Protein AF-0000000085050018 (afdb_homodimer)

pLDDT: mean 90.75, std 18.55, range [21.17, 98.81]

Sequence (286 aa):
MRDIIQKEWGWLGFEVDQVMAVNAFGNVLFRSLDGQYRRICPEDLLCEPIARDDANYRLVLQDADFQVDWKMERLVEMARDTIGDLHEGYSYCLKLWTPLGGEYAVDNIAQAPTDQVMASAGHVAFHIKDVPNGGQIQLKVVDMRDIIQKEWGWLGFEVDQVMAVNAFGNVLFRSLDGQYRRICPEDLLCEPIARDDANYRLVLQDADFQVDWKMERLVEMARDTIGDLHEGYSYCLKLWTPLGGEYAVDNIAQAPTDQVMASAGHVAFHIKDVPNGGQIQLKVVD

Foldseek 3Di:
DQVLCCVLAVVVPFHFDAWDDAAQQLKTWTATPQAWIWIDDLLALDIGTDGNHDVRVVVLCVDPVNVCVRHVPVLVVLLCVQPNDDDVQKHKHFCHHVVRPTDSDSVRIDMDRSSCSSNVSSNVSVVCVPVDPPDPPCPVPPD/DQVLCCVLAVVVPFHFDAWDDAAQQLKTWTATPQAWIWIDDLLALDIGTDGNHDVRVVVLCVDPVNVCVRHVPVLVVLLCVQPHDDDVQKHKHFCHHVVRPTDSDSVRIDMDRSSVSSNVSSNVSVVCVPVDPPDPPCPPPPD

Secondary structure (DSSP, 8-state):
-HHHHHHHHGGGT--EEEEEEE-TT--EEEEETTS-EEEEEGGGTEEEEEESSHHHHHHHHH-HHHHHHHHTHHHHHHHHHHH-SPPTTEEEEESS-GGGT--SSGGGEEEEEHHHHHHHHHHHHHHHTT--SS---------/-HHHHHHHHGGGT--EEEEEEE-TT--EEEEETTS-EEEEEGGGTEEEEEESSHHHHHHHHH-HHHHHHHHTHHHHHHHHHHH-SPPTTEEEEESS-GGGT--SSGGGEEEEEHHHHHHHHHHHHHHHTT--SS---------

Radius of gyration: 21.5 Å; Cα contacts (8 Å, |Δi|>4): 547; chains: 2; bounding box: 39×63×52 Å

Solvent-accessible surface area (backbone atoms only — not comparable to full-atom values): 15160 Å² total; per-residue (Å²): 102,64,66,48,46,39,71,32,46,24,86,78,72,59,48,71,64,45,76,72,47,71,43,66,59,45,29,34,34,30,31,30,71,86,43,34,28,32,37,35,37,38,47,60,50,43,65,32,66,70,22,72,33,70,71,47,38,56,52,45,70,67,32,65,70,49,48,53,61,64,60,38,54,68,62,50,48,50,42,36,72,71,78,41,78,78,54,91,68,37,13,38,42,46,74,43,38,39,77,46,68,27,56,102,42,77,91,27,53,46,69,42,48,33,62,54,49,47,33,52,24,24,43,33,37,63,50,48,27,16,26,18,73,80,32,67,54,76,63,65,58,73,125,102,64,66,47,46,39,70,33,48,24,86,79,73,58,50,73,63,43,78,72,48,71,44,67,59,45,29,33,34,32,32,29,72,86,43,34,28,33,39,37,38,40,46,59,51,41,64,30,64,71,23,72,35,70,71,48,38,56,51,45,68,65,32,65,70,48,46,53,62,64,61,39,55,69,62,50,49,51,41,36,72,69,77,39,78,78,55,91,69,38,14,37,40,46,73,44,37,40,76,45,68,28,56,101,44,77,93,26,52,46,69,42,48,32,63,55,50,48,34,52,24,23,43,33,36,63,49,48,28,17,27,16,73,80,30,69,56,75,62,66,61,78,123

InterPro domains:
  IPR015002 T6SS immunity protein Tdi1, C-terminal [PF08906] (59-112)

Organism: Asticcacaulis excentricus (strain ATCC 15261 / DSM 4724 / KCTC 12464 / NCIMB 9791 / VKM B-1370 / CB 48) (NCBI:txid573065)

Structure (mmCIF, N/CA/C/O backbone):
data_AF-0000000085050018-model_v1
#
loop_
_entity.id
_entity.type
_entity.pdbx_description
1 polymer 'T6SS immunity protein Tdi1 C-terminal domain-containing protein'
#
loop_
_atom_site.group_PDB
_atom_site.id
_atom_site.type_symbol
_atom_site.label_atom_id
_atom_site.label_alt_id
_atom_site.label_comp_id
_atom_site.label_asym_id
_atom_site.label_entity_id
_atom_site.label_seq_id
_atom_site.pdbx_PDB_ins_code
_atom_site.Cartn_x
_atom_site.Cartn_y
_atom_site.Cartn_z
_atom_site.occupancy
_atom_site.B_iso_or_equiv
_atom_site.auth_seq_id
_atom_site.auth_comp_id
_atom_site.auth_asym_id
_atom_site.auth_atom_id
_atom_site.pdbx_PDB_model_num
ATOM 1 N N . MET A 1 1 ? 2.377 21.469 -1.379 1 96.06 1 MET A N 1
ATOM 2 C CA . MET A 1 1 ? 1.808 20.781 -0.222 1 96.06 1 MET A CA 1
ATOM 3 C C . MET A 1 1 ? 0.32 21.078 -0.085 1 96.06 1 MET A C 1
ATOM 5 O O . MET A 1 1 ? -0.506 20.172 -0.06 1 96.06 1 MET A O 1
ATOM 9 N N . ARG A 1 2 ? -0.114 22.344 -0.186 1 96.88 2 ARG A N 1
ATOM 10 C CA . ARG A 1 2 ? -1.522 22.688 -0.042 1 96.88 2 ARG A CA 1
ATOM 11 C C . ARG A 1 2 ? -2.367 22.031 -1.124 1 96.88 2 ARG A C 1
ATOM 13 O O . ARG A 1 2 ? -3.385 21.406 -0.826 1 96.88 2 ARG A O 1
ATOM 20 N N . ASP A 1 3 ? -1.972 22.141 -2.344 1 97.88 3 ASP A N 1
ATOM 21 C CA . ASP A 1 3 ? -2.709 21.578 -3.473 1 97.88 3 ASP A CA 1
ATOM 22 C C . ASP A 1 3 ? -2.789 20.062 -3.375 1 97.88 3 ASP A C 1
ATOM 24 O O . ASP A 1 3 ? -3.818 19.469 -3.701 1 97.88 3 ASP A O 1
ATOM 28 N N . ILE A 1 4 ? -1.738 19.484 -2.988 1 98.25 4 ILE A N 1
ATOM 29 C CA . ILE A 1 4 ? -1.677 18.031 -2.857 1 98.25 4 ILE A CA 1
ATOM 30 C C . ILE A 1 4 ? -2.645 17.562 -1.771 1 98.25 4 ILE A C 1
ATOM 32 O O . ILE A 1 4 ? -3.379 16.594 -1.958 1 98.25 4 ILE A O 1
ATOM 36 N N . ILE A 1 5 ? -2.613 18.25 -0.648 1 98.62 5 ILE A N 1
ATOM 37 C CA . ILE A 1 5 ? -3.527 17.891 0.434 1 98.62 5 ILE A CA 1
ATOM 38 C C . ILE A 1 5 ? -4.973 18.016 -0.053 1 98.62 5 ILE A C 1
ATOM 40 O O . ILE A 1 5 ? -5.773 17.094 0.148 1 98.62 5 ILE A O 1
ATOM 44 N N . GLN A 1 6 ? -5.254 19.141 -0.718 1 98.62 6 GLN A N 1
ATOM 45 C CA . GLN A 1 6 ? -6.617 19.328 -1.209 1 98.62 6 GLN A CA 1
ATOM 46 C C . GLN A 1 6 ? -7 18.219 -2.184 1 98.62 6 GLN A C 1
ATOM 48 O O . GLN A 1 6 ? -8.086 17.641 -2.088 1 98.62 6 GLN A O 1
ATOM 53 N N . LYS A 1 7 ? -6.176 17.891 -3.051 1 98.12 7 LYS A N 1
ATOM 54 C CA . LYS A 1 7 ? -6.445 16.906 -4.094 1 98.12 7 LYS A CA 1
ATOM 55 C C . LYS A 1 7 ? -6.578 15.5 -3.506 1 98.12 7 LYS A C 1
ATOM 57 O O . LYS A 1 7 ? -7.504 14.758 -3.846 1 98.12 7 LYS A O 1
ATOM 62 N N . GLU A 1 8 ? -5.668 15.078 -2.578 1 97.56 8 GLU A N 1
ATOM 63 C CA . GLU A 1 8 ? -5.535 13.68 -2.182 1 97.56 8 GLU A CA 1
ATOM 64 C C . GLU A 1 8 ? -6.285 13.398 -0.881 1 97.56 8 GLU A C 1
ATOM 66 O O . GLU A 1 8 ? -6.586 12.242 -0.565 1 97.56 8 GLU A O 1
ATOM 71 N N . TRP A 1 9 ? -6.617 14.43 -0.135 1 97.62 9 TRP A N 1
ATOM 72 C CA . TRP A 1 9 ? -7.238 14.219 1.168 1 97.62 9 TRP A CA 1
ATOM 73 C C . TRP A 1 9 ? -8.555 14.977 1.27 1 97.62 9 TRP A C 1
ATOM 75 O O . TRP A 1 9 ? -9.32 14.781 2.219 1 97.62 9 TRP A O 1
ATOM 85 N N . GLY A 1 10 ? -8.844 15.758 0.302 1 97.19 10 GLY A N 1
ATOM 86 C CA . GLY A 1 10 ? -10.023 16.609 0.344 1 97.19 10 GLY A CA 1
ATOM 87 C C . GLY A 1 10 ? -11.32 15.82 0.377 1 97.19 10 GLY A C 1
ATOM 88 O O . GLY A 1 10 ? -12.367 16.344 0.749 1 97.19 10 GLY A O 1
ATOM 89 N N . TRP A 1 11 ? -11.234 14.586 -0.018 1 95 11 TRP A N 1
ATOM 90 C CA . TRP A 1 11 ? -12.406 13.719 0.027 1 95 11 TRP A CA 1
ATOM 91 C C . TRP A 1 11 ? -12.969 13.641 1.44 1 95 11 TRP A C 1
ATOM 93 O O . TRP A 1 11 ? -14.133 13.289 1.631 1 95 11 TRP A O 1
ATOM 103 N N . LEU A 1 12 ? -12.242 14.008 2.465 1 94.88 12 LEU A N 1
ATOM 104 C CA . LEU A 1 12 ? -12.68 14 3.855 1 94.88 12 LEU A CA 1
ATOM 105 C C . LEU A 1 12 ? -13.625 15.172 4.133 1 94.88 12 LEU A C 1
ATOM 107 O O . LEU A 1 12 ? -14.172 15.281 5.23 1 94.88 12 LEU A O 1
ATOM 111 N N . GLY A 1 13 ? -13.719 16.047 3.268 1 95.56 13 GLY A N 1
ATOM 112 C CA . GLY A 1 13 ? -14.773 17.047 3.373 1 95.56 13 GLY A CA 1
ATOM 113 C C . GLY A 1 13 ? -14.266 18.391 3.842 1 95.56 13 GLY A C 1
ATOM 114 O O . GLY A 1 13 ? -15.016 19.172 4.449 1 95.56 13 GLY A O 1
ATOM 115 N N . PHE A 1 14 ? -13.023 18.672 3.666 1 97.06 14 PHE A N 1
ATOM 116 C CA . PHE A 1 14 ? -12.492 19.984 4.02 1 97.06 14 PHE A CA 1
ATOM 117 C C . PHE A 1 14 ? -11.906 20.688 2.795 1 97.06 14 PHE A C 1
ATOM 119 O O . PHE A 1 14 ? -11.664 20.047 1.77 1 97.06 14 PHE A O 1
ATOM 126 N N . GLU A 1 15 ? -11.75 22.016 2.896 1 98.19 15 GLU A N 1
ATOM 127 C CA . GLU A 1 15 ? -10.945 22.828 1.977 1 98.19 15 GLU A CA 1
ATOM 128 C C . GLU A 1 15 ? -9.75 23.453 2.688 1 98.19 15 GLU A C 1
ATOM 130 O O . GLU A 1 15 ? -9.914 24.109 3.723 1 98.19 15 GLU A O 1
ATOM 135 N N . VAL A 1 16 ? -8.648 23.297 2.111 1 98.56 16 VAL A N 1
ATOM 136 C CA . VAL A 1 16 ? -7.426 23.734 2.783 1 98.56 16 VAL A CA 1
ATOM 137 C C . VAL A 1 16 ? -7.297 25.266 2.682 1 98.56 16 VAL A C 1
ATOM 139 O O . VAL A 1 16 ? -7.449 25.828 1.6 1 98.56 16 VAL A O 1
ATOM 142 N N . ASP A 1 17 ? -7.086 25.875 3.756 1 98.56 17 ASP A N 1
ATOM 143 C CA . ASP A 1 17 ? -6.777 27.312 3.787 1 98.56 17 ASP A CA 1
ATOM 144 C C . ASP A 1 17 ? -5.266 27.547 3.812 1 98.56 17 ASP A C 1
ATOM 146 O O . ASP A 1 17 ? -4.703 28.094 2.863 1 98.56 17 ASP A O 1
ATOM 150 N N . GLN A 1 18 ? -4.672 26.922 4.906 1 98.44 18 GLN A N 1
ATOM 151 C CA . GLN A 1 18 ? -3.252 27.203 5.102 1 98.44 18 GLN A CA 1
ATOM 152 C C . GLN A 1 18 ? -2.543 26.016 5.754 1 98.44 18 GLN A C 1
ATOM 154 O O . GLN A 1 18 ? -3.049 25.438 6.719 1 98.44 18 GLN A O 1
ATOM 159 N N . VAL A 1 19 ? -1.33 25.688 5.215 1 98.75 19 VAL A N 1
ATOM 160 C CA . VAL A 1 19 ? -0.457 24.703 5.859 1 98.75 19 VAL A CA 1
ATOM 161 C C . VAL A 1 19 ? 0.356 25.391 6.957 1 98.75 19 VAL A C 1
ATOM 163 O O . VAL A 1 19 ? 0.991 26.422 6.719 1 98.75 19 VAL A O 1
ATOM 166 N N . MET A 1 20 ? 0.352 24.75 8.078 1 98.69 20 MET A N 1
ATOM 167 C CA . MET A 1 20 ? 0.962 25.391 9.234 1 98.69 20 MET A CA 1
ATOM 168 C C . MET A 1 20 ? 2.35 24.828 9.508 1 98.69 20 MET A C 1
ATOM 170 O O . MET A 1 20 ? 3.266 25.562 9.883 1 98.69 20 MET A O 1
ATOM 174 N N . ALA A 1 21 ? 2.521 23.562 9.414 1 98.56 21 ALA A N 1
ATOM 175 C CA . ALA A 1 21 ? 3.791 22.922 9.742 1 98.56 21 ALA A CA 1
ATOM 176 C C . ALA A 1 21 ? 3.889 21.531 9.109 1 98.56 21 ALA A C 1
ATOM 178 O O . ALA A 1 21 ? 2.869 20.906 8.82 1 98.56 21 ALA A O 1
ATOM 179 N N . VAL A 1 22 ? 5.109 21.109 8.828 1 98.62 22 VAL A N 1
ATOM 180 C CA . VAL A 1 22 ? 5.453 19.766 8.375 1 98.62 22 VAL A CA 1
ATOM 181 C C . VAL A 1 22 ? 6.609 19.219 9.211 1 98.62 22 VAL A C 1
ATOM 183 O O . VAL A 1 22 ? 7.598 19.922 9.445 1 98.62 22 VAL A O 1
ATOM 186 N N . ASN A 1 23 ? 6.41 17.984 9.672 1 98.5 23 ASN A N 1
ATOM 187 C CA . ASN A 1 23 ? 7.523 17.453 10.453 1 98.5 23 ASN A CA 1
ATOM 188 C C . ASN A 1 23 ? 8.344 16.453 9.641 1 98.5 23 ASN A C 1
ATOM 190 O O . ASN A 1 23 ? 8.07 16.234 8.461 1 98.5 23 ASN A O 1
ATOM 194 N N . ALA A 1 24 ? 9.336 15.789 10.219 1 98.31 24 ALA A N 1
ATOM 195 C CA . ALA A 1 24 ? 10.336 14.977 9.523 1 98.31 24 ALA A CA 1
ATOM 196 C C . ALA A 1 24 ? 9.711 13.688 9 1 98.31 24 ALA A C 1
ATOM 198 O O . ALA A 1 24 ? 10.242 13.07 8.07 1 98.31 24 ALA A O 1
ATOM 199 N N . PHE A 1 25 ? 8.602 13.273 9.586 1 98.06 25 PHE A N 1
ATOM 200 C CA . PHE A 1 25 ? 7.965 12.031 9.172 1 98.06 25 PHE A CA 1
ATOM 201 C C . PHE A 1 25 ? 6.742 12.305 8.305 1 98.06 25 PHE A C 1
ATOM 203 O O . PHE A 1 25 ? 5.859 11.453 8.18 1 98.06 25 PHE A O 1
ATOM 210 N N . GLY A 1 26 ? 6.656 13.547 7.801 1 98.19 26 GLY A N 1
ATOM 211 C CA . GLY A 1 26 ? 5.68 13.914 6.785 1 98.19 26 GLY A CA 1
ATOM 212 C C . GLY A 1 26 ? 4.328 14.281 7.363 1 98.19 26 GLY A C 1
ATOM 213 O O . GLY A 1 26 ? 3.367 14.5 6.621 1 98.19 26 GLY A O 1
ATOM 214 N N . ASN A 1 27 ? 4.23 14.359 8.664 1 98.69 27 ASN A N 1
ATOM 215 C CA . ASN A 1 27 ? 3.002 14.891 9.234 1 98.69 27 ASN A CA 1
ATOM 216 C C . ASN A 1 27 ? 2.814 16.359 8.883 1 98.69 27 ASN A C 1
ATOM 218 O O . ASN A 1 27 ? 3.785 17.125 8.812 1 98.69 27 ASN A O 1
ATOM 222 N N . VAL A 1 28 ? 1.555 16.703 8.75 1 98.81 28 VAL A N 1
ATOM 223 C CA . VAL A 1 28 ? 1.245 18.078 8.383 1 98.81 28 VAL A CA 1
ATOM 224 C C . VAL A 1 28 ? 0.151 18.625 9.305 1 98.81 28 VAL A C 1
ATOM 226 O O . VAL A 1 28 ? -0.827 17.922 9.594 1 98.81 28 VAL A O 1
ATOM 229 N N . LEU A 1 29 ? 0.436 19.781 9.805 1 98.81 29 LEU A N 1
ATOM 230 C CA . LEU A 1 29 ? -0.611 20.594 10.422 1 98.81 29 LEU A CA 1
ATOM 231 C C . LEU A 1 29 ? -1.153 21.625 9.43 1 98.81 29 LEU A C 1
ATOM 233 O O . LEU A 1 29 ? -0.383 22.297 8.742 1 98.81 29 LEU A O 1
ATOM 237 N N . PHE A 1 30 ? -2.492 21.688 9.336 1 98.81 30 PHE A N 1
ATOM 238 C CA . PHE A 1 30 ? -3.061 22.688 8.438 1 98.81 30 PHE A CA 1
ATOM 239 C C . PHE A 1 30 ? -4.391 23.203 8.969 1 98.81 30 PHE A C 1
ATOM 241 O O . PHE A 1 30 ? -5.023 22.547 9.805 1 98.81 30 PHE A O 1
ATOM 248 N N . ARG A 1 31 ? -4.75 24.344 8.492 1 98.69 31 ARG A N 1
ATOM 249 C CA . ARG A 1 31 ? -6.043 24.953 8.758 1 98.69 31 ARG A CA 1
ATOM 250 C C . ARG A 1 31 ? -6.961 24.844 7.547 1 98.69 31 ARG A C 1
ATOM 252 O O . ARG A 1 31 ? -6.527 25.062 6.41 1 98.69 31 ARG A O 1
ATOM 259 N N . SER A 1 32 ? -8.195 24.484 7.82 1 98.25 32 SER A N 1
ATOM 260 C CA . SER A 1 32 ? -9.195 24.484 6.758 1 98.25 32 SER A CA 1
ATOM 261 C C . SER A 1 32 ? -9.992 25.781 6.742 1 98.25 32 SER A C 1
ATOM 263 O O . SER A 1 32 ? -9.93 26.562 7.684 1 98.25 32 SER A O 1
ATOM 265 N N . LEU A 1 33 ? -10.734 26.016 5.676 1 97.81 33 LEU A N 1
ATOM 266 C CA . LEU A 1 33 ? -11.477 27.25 5.465 1 97.81 33 LEU A CA 1
ATOM 267 C C . LEU A 1 33 ? -12.531 27.438 6.551 1 97.81 33 LEU A C 1
ATOM 269 O O . LEU A 1 33 ? -12.891 28.578 6.887 1 97.81 33 LEU A O 1
ATOM 273 N N . ASP A 1 34 ? -12.992 26.375 7.137 1 96.81 34 ASP A N 1
ATOM 274 C CA . ASP A 1 34 ? -13.992 26.469 8.188 1 96.81 34 ASP A CA 1
ATOM 275 C C . ASP A 1 34 ? -13.359 26.828 9.531 1 96.81 34 ASP A C 1
ATOM 277 O O . ASP A 1 34 ? -14.039 26.875 10.555 1 96.81 34 ASP A O 1
ATOM 281 N N . GLY A 1 35 ? -12.109 26.953 9.578 1 97.31 35 GLY A N 1
ATOM 282 C CA . GLY A 1 35 ? -11.422 27.453 10.758 1 97.31 35 GLY A CA 1
ATOM 283 C C . GLY A 1 35 ? -10.867 26.328 11.633 1 97.31 35 GLY A C 1
ATOM 284 O O . GLY A 1 35 ? -10.195 26.594 12.633 1 97.31 35 GLY A O 1
ATOM 285 N N . GLN A 1 36 ? -11.062 25.094 11.219 1 98 36 GLN A N 1
ATOM 286 C CA . GLN A 1 36 ? -10.578 23.953 11.977 1 98 36 GLN A CA 1
ATOM 287 C C . GLN A 1 36 ? -9.133 23.625 11.633 1 98 36 GLN A C 1
ATOM 289 O O . GLN A 1 36 ? -8.688 23.875 10.508 1 98 36 GLN A O 1
ATOM 294 N N . TYR A 1 37 ? -8.391 23.172 12.664 1 98.75 37 TYR A N 1
ATOM 295 C CA . TYR A 1 37 ? -7.035 22.688 12.477 1 98.75 37 TYR A CA 1
ATOM 296 C C . TYR A 1 37 ? -7.004 21.156 12.5 1 98.75 37 TYR A C 1
ATOM 298 O O . TYR A 1 37 ? -7.688 20.531 13.312 1 98.75 37 TYR A O 1
ATOM 306 N N . ARG A 1 38 ? -6.176 20.625 11.609 1 98.62 38 ARG A N 1
ATOM 307 C CA . ARG A 1 38 ? -6.109 19.172 11.461 1 98.62 38 ARG A CA 1
ATOM 308 C C . ARG A 1 38 ? -4.664 18.703 11.336 1 98.62 38 ARG A C 1
ATOM 310 O O . ARG A 1 38 ? -3.775 19.484 11.008 1 98.62 38 ARG A O 1
ATOM 317 N N . ARG A 1 39 ? -4.457 17.484 11.648 1 98.69 39 ARG A N 1
ATOM 318 C CA . ARG A 1 39 ? -3.186 16.797 11.43 1 9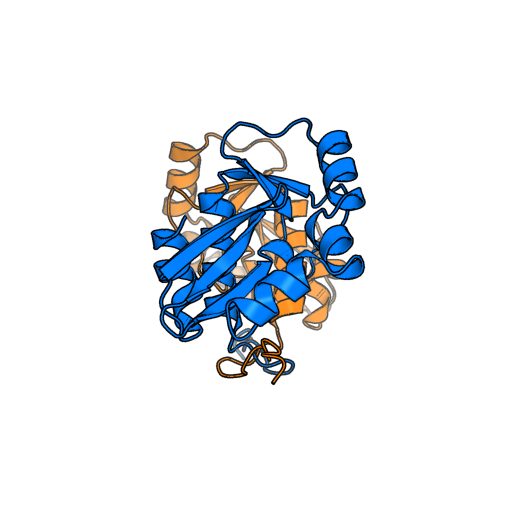8.69 39 ARG A CA 1
ATOM 319 C C . ARG A 1 39 ? -3.361 15.594 10.516 1 98.69 39 ARG A C 1
ATOM 321 O O . ARG A 1 39 ? -4.277 14.797 10.703 1 98.69 39 ARG A O 1
ATOM 328 N N . ILE A 1 40 ? -2.537 15.539 9.516 1 98.62 40 ILE A N 1
ATOM 329 C CA . ILE A 1 40 ? -2.445 14.328 8.711 1 98.62 40 ILE A CA 1
ATOM 330 C C . ILE A 1 40 ? -1.232 13.508 9.141 1 98.62 40 ILE A C 1
ATOM 332 O O . ILE A 1 40 ? -0.133 14.039 9.297 1 98.62 40 ILE A O 1
ATOM 336 N N . CYS A 1 41 ? -1.414 12.266 9.414 1 98.38 41 CYS A N 1
ATOM 337 C CA . CYS A 1 41 ? -0.378 11.266 9.656 1 98.38 41 CYS A CA 1
ATOM 338 C C . CYS A 1 41 ? -0.321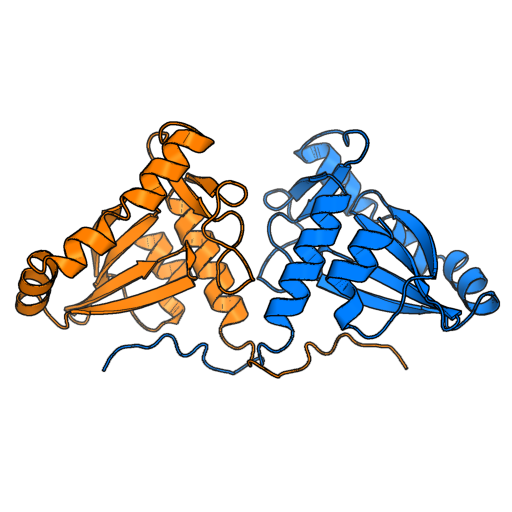 10.25 8.523 1 98.38 41 CYS A C 1
ATOM 340 O O . CYS A 1 41 ? -0.968 9.203 8.594 1 98.38 41 CYS A O 1
ATOM 342 N N . PRO A 1 42 ? 0.511 10.523 7.543 1 98.06 42 PRO A N 1
ATOM 343 C CA . PRO A 1 42 ? 0.523 9.648 6.371 1 98.06 42 PRO A CA 1
ATOM 344 C C . PRO A 1 42 ? 0.818 8.195 6.727 1 98.06 42 PRO A C 1
ATOM 346 O O . PRO A 1 42 ? 0.255 7.277 6.117 1 98.06 42 PRO A O 1
ATOM 349 N N . GLU A 1 43 ? 1.661 7.906 7.723 1 96.88 43 GLU A N 1
ATOM 350 C CA . GLU A 1 43 ? 2.047 6.547 8.078 1 96.88 43 GLU A CA 1
ATOM 351 C C . GLU A 1 43 ? 0.849 5.75 8.594 1 96.88 43 GLU A C 1
ATOM 353 O O . GLU A 1 43 ? 0.814 4.523 8.477 1 96.88 43 GLU A O 1
ATOM 358 N N . ASP A 1 44 ? -0.108 6.449 9.055 1 95.25 44 ASP A N 1
ATOM 359 C CA . ASP A 1 44 ? -1.294 5.805 9.609 1 95.25 44 ASP A CA 1
ATOM 360 C C . ASP A 1 44 ? -2.506 6.012 8.703 1 95.25 44 ASP A C 1
ATOM 362 O O . ASP A 1 44 ? -3.611 5.574 9.031 1 95.25 44 ASP A O 1
ATOM 366 N N . LEU A 1 45 ? -2.338 6.676 7.684 1 94.75 45 LEU A N 1
ATOM 367 C CA . LEU A 1 45 ? -3.404 7 6.742 1 94.75 45 LEU A CA 1
ATOM 368 C C . LEU A 1 45 ? -4.559 7.707 7.445 1 94.75 45 LEU A C 1
ATOM 370 O O . LEU A 1 45 ? -5.723 7.367 7.23 1 94.75 45 LEU A O 1
ATOM 374 N N . LEU A 1 46 ? -4.156 8.766 8.297 1 95.69 46 LEU A N 1
ATOM 375 C CA . LEU A 1 46 ? -5.168 9.438 9.109 1 95.69 46 LEU A CA 1
ATOM 376 C C . LEU A 1 46 ? -5.09 10.945 8.938 1 95.69 46 LEU A C 1
ATOM 378 O O . LEU A 1 46 ? -4.008 11.5 8.734 1 95.69 46 LEU A O 1
ATOM 382 N N . CYS A 1 47 ? -6.18 11.5 8.984 1 97.31 47 CYS A N 1
ATOM 383 C CA . CYS A 1 47 ? -6.371 12.938 9.125 1 97.31 47 CYS A CA 1
ATOM 384 C C . CYS A 1 47 ? -7.406 13.25 10.195 1 97.31 47 CYS A C 1
ATOM 386 O O . CYS A 1 47 ? -8.57 12.875 10.07 1 97.31 47 CYS A O 1
ATOM 388 N N . GLU A 1 48 ? -6.973 13.992 11.234 1 96.56 48 GLU A N 1
ATOM 389 C CA . GLU A 1 48 ? -7.855 14.211 12.367 1 96.56 48 GLU A CA 1
ATOM 390 C C . GLU A 1 48 ? -7.867 15.68 12.781 1 96.56 48 GLU A C 1
ATOM 392 O O . GLU A 1 48 ? -6.836 16.359 12.734 1 96.56 48 GLU A O 1
ATOM 397 N N . PRO A 1 49 ? -9.086 16.062 13.203 1 97.44 49 PRO A N 1
ATOM 398 C CA . PRO A 1 49 ? -9.102 17.406 13.789 1 97.44 49 PRO A CA 1
ATOM 399 C C . PRO A 1 49 ? -8.328 17.484 15.102 1 97.44 49 PRO A C 1
ATOM 401 O O . PRO A 1 49 ? -8.375 16.562 15.906 1 97.44 49 PRO A O 1
ATOM 404 N N . ILE A 1 50 ? -7.598 18.641 15.25 1 98.12 50 ILE A N 1
ATOM 405 C CA . ILE A 1 50 ? -6.844 18.734 16.5 1 98.12 50 ILE A CA 1
ATOM 406 C C . ILE A 1 50 ? -7.285 19.984 17.266 1 98.12 50 ILE A C 1
ATOM 408 O O . ILE A 1 50 ? -7.004 20.125 18.453 1 98.12 50 ILE A O 1
ATOM 412 N N . ALA A 1 51 ? -7.879 20.938 16.609 1 98.56 51 ALA A N 1
ATOM 413 C CA . ALA A 1 51 ? -8.359 22.172 17.234 1 98.56 51 ALA A CA 1
ATOM 414 C C . ALA A 1 51 ? -9.477 22.797 16.422 1 98.56 51 ALA A C 1
ATOM 416 O O . ALA A 1 51 ? -9.43 22.797 15.188 1 98.56 51 ALA A O 1
ATOM 417 N N . ARG A 1 52 ? -10.414 23.438 17.062 1 97.94 52 ARG A N 1
ATOM 418 C CA . ARG A 1 52 ? -11.609 23.938 16.391 1 97.94 52 ARG A CA 1
ATOM 419 C C . ARG A 1 52 ? -11.414 25.359 15.906 1 97.94 52 ARG A C 1
ATOM 421 O O . ARG A 1 52 ? -12.195 25.859 15.094 1 97.94 52 ARG A O 1
ATOM 428 N N . ASP A 1 53 ? -10.453 26.078 16.516 1 97.5 53 ASP A N 1
ATOM 429 C CA . ASP A 1 53 ? -10.18 27.469 16.156 1 97.5 53 ASP A CA 1
ATOM 430 C C . ASP A 1 53 ? -8.758 27.875 16.562 1 97.5 53 ASP A C 1
ATOM 432 O O . ASP A 1 53 ? -7.996 27.062 17.078 1 97.5 53 ASP A O 1
ATOM 436 N N . ASP A 1 54 ? -8.445 29.188 16.375 1 97.81 54 ASP A N 1
ATOM 437 C CA . ASP A 1 54 ? -7.098 29.688 16.609 1 97.81 54 ASP A CA 1
ATOM 438 C C . ASP A 1 54 ? -6.715 29.578 18.094 1 97.81 54 ASP A C 1
ATOM 440 O O . ASP A 1 54 ? -5.59 29.188 18.422 1 97.81 54 ASP A O 1
ATOM 444 N N . ALA A 1 55 ? -7.617 29.938 18.906 1 97.88 55 ALA A N 1
ATOM 445 C CA . ALA A 1 55 ? -7.336 29.906 20.344 1 97.88 55 ALA A CA 1
ATOM 446 C C . ALA A 1 55 ? -7.016 28.484 20.812 1 97.88 55 ALA A C 1
ATOM 448 O O . ALA A 1 55 ? -6.02 28.266 21.5 1 97.88 55 ALA A O 1
ATOM 449 N N . ASN A 1 56 ? -7.785 27.5 20.406 1 98.38 56 ASN A N 1
ATOM 450 C CA . ASN A 1 56 ? -7.555 26.109 20.766 1 98.38 56 ASN A CA 1
ATOM 451 C C . ASN A 1 56 ? -6.281 25.562 20.125 1 98.38 56 ASN A C 1
ATOM 453 O O . ASN A 1 56 ? -5.578 24.75 20.719 1 98.38 56 ASN A O 1
ATOM 457 N N . TYR A 1 57 ? -5.988 26.031 18.984 1 98.56 57 TYR A N 1
ATOM 458 C CA . TYR A 1 57 ? -4.77 25.594 18.312 1 98.56 57 TYR A CA 1
ATOM 459 C C . TYR A 1 57 ? -3.531 26.031 19.094 1 98.56 57 TYR A C 1
ATOM 461 O O . TYR A 1 57 ? -2.602 25.234 19.281 1 98.56 57 TYR A O 1
ATOM 469 N N . ARG A 1 58 ? -3.564 27.281 19.547 1 98.06 58 ARG A N 1
ATOM 470 C CA . ARG A 1 58 ? -2.451 27.766 20.359 1 98.06 58 ARG A CA 1
ATOM 471 C C . ARG A 1 58 ? -2.27 26.922 21.609 1 98.06 58 ARG A C 1
ATOM 473 O O . ARG A 1 58 ? -1.142 26.625 22 1 98.06 58 ARG A O 1
ATOM 480 N N . LEU A 1 59 ? -3.377 26.531 22.188 1 98.12 59 LEU A N 1
ATOM 481 C CA . LEU A 1 59 ? -3.32 25.688 23.375 1 98.12 59 LEU A CA 1
ATOM 482 C C . LEU A 1 59 ? -2.744 24.312 23.031 1 98.12 59 LEU A C 1
ATOM 484 O O . LEU A 1 59 ? -1.941 23.766 23.797 1 98.12 59 LEU A O 1
ATOM 488 N N . VAL A 1 60 ? -3.072 23.75 21.922 1 98.31 60 VAL A N 1
ATOM 489 C CA . VAL A 1 60 ? -2.594 22.438 21.484 1 98.31 60 VAL A CA 1
ATOM 490 C C . VAL A 1 60 ? -1.079 22.484 21.297 1 98.31 60 VAL A C 1
ATOM 492 O O . VAL A 1 60 ? -0.364 21.578 21.734 1 98.31 60 VAL A O 1
ATOM 495 N N . LEU A 1 61 ? -0.614 23.547 20.703 1 97.88 61 LEU A N 1
ATOM 496 C CA . LEU A 1 61 ? 0.812 23.672 20.406 1 97.88 61 LEU A CA 1
ATOM 497 C C . LEU A 1 61 ? 1.617 23.75 21.703 1 97.88 61 LEU A C 1
ATOM 499 O O . LEU A 1 61 ? 2.801 23.406 21.734 1 97.88 61 LEU A O 1
ATOM 503 N N . GLN A 1 62 ? 0.937 24.203 22.734 1 97.62 62 GLN A N 1
ATOM 504 C CA . GLN A 1 62 ? 1.618 24.359 24.016 1 97.62 62 GLN A CA 1
ATOM 505 C C . GLN A 1 62 ? 1.517 23.094 24.844 1 97.62 62 GLN A C 1
ATOM 507 O O . GLN A 1 62 ? 2.225 22.938 25.844 1 97.62 62 GLN A O 1
ATOM 512 N N . ASP A 1 63 ? 0.722 22.188 24.484 1 98.12 63 ASP A N 1
ATOM 513 C CA . ASP A 1 63 ? 0.538 20.938 25.203 1 98.12 63 ASP A CA 1
ATOM 514 C C . ASP A 1 63 ? 1.77 20.047 25.078 1 98.12 63 ASP A C 1
ATOM 516 O O . ASP A 1 63 ? 2.209 19.734 23.969 1 98.12 63 ASP A O 1
ATOM 520 N N . ALA A 1 64 ? 2.307 19.625 26.172 1 97.25 64 ALA A N 1
ATOM 521 C CA . ALA A 1 64 ? 3.553 18.875 26.203 1 97.25 64 ALA A CA 1
ATOM 522 C C . ALA A 1 64 ? 3.393 17.531 25.484 1 97.25 64 ALA A C 1
ATOM 524 O O . ALA A 1 64 ? 4.289 17.094 24.766 1 97.25 64 ALA A O 1
ATOM 525 N N . ASP A 1 65 ? 2.285 16.875 25.719 1 97.44 65 ASP A N 1
ATOM 526 C CA . ASP A 1 65 ? 2.037 15.594 25.078 1 97.44 65 ASP A CA 1
ATOM 527 C C . ASP A 1 65 ? 1.975 15.75 23.562 1 97.44 65 ASP A C 1
ATOM 529 O O . ASP A 1 65 ? 2.498 14.906 22.828 1 97.44 65 ASP A O 1
ATOM 533 N N . PHE A 1 66 ? 1.383 16.797 23.109 1 98.06 66 PHE A N 1
ATOM 534 C CA . PHE A 1 66 ? 1.308 17.047 21.688 1 98.06 66 PHE A CA 1
ATOM 535 C C . PHE A 1 66 ? 2.697 17.281 21.094 1 98.06 66 PHE A C 1
ATOM 537 O O . PHE A 1 66 ? 3.027 16.75 20.031 1 98.06 66 PHE A O 1
ATOM 544 N N . GLN A 1 67 ? 3.449 18.078 21.766 1 97.69 67 GLN A N 1
ATOM 545 C CA . GLN A 1 67 ? 4.789 18.391 21.281 1 97.69 67 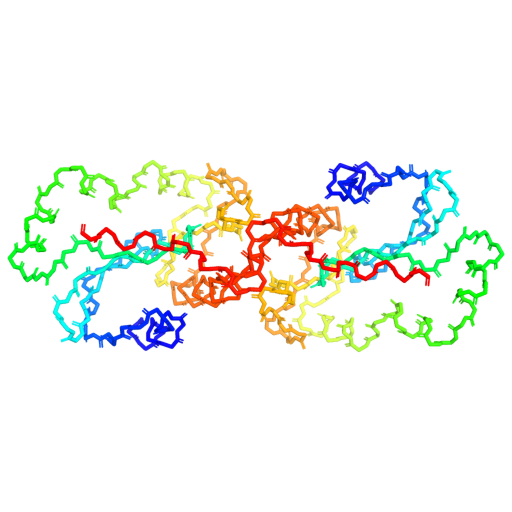GLN A CA 1
ATOM 546 C C . GLN A 1 67 ? 5.637 17.141 21.125 1 97.69 67 GLN A C 1
ATOM 548 O O . GLN A 1 67 ? 6.344 16.969 20.125 1 97.69 67 GLN A O 1
ATOM 553 N N . VAL A 1 68 ? 5.574 16.297 22.094 1 97.12 68 VAL A N 1
ATOM 554 C CA . VAL A 1 68 ? 6.328 15.055 22.047 1 97.12 68 VAL A CA 1
ATOM 555 C C . VAL A 1 68 ? 5.855 14.203 20.875 1 97.12 68 VAL A C 1
ATOM 557 O O . VAL A 1 68 ? 6.672 13.688 20.109 1 97.12 68 VAL A O 1
ATOM 560 N N . ASP A 1 69 ? 4.586 14.07 20.766 1 97.56 69 ASP A N 1
ATOM 561 C CA . ASP A 1 69 ? 3.998 13.266 19.703 1 97.56 69 ASP A CA 1
ATOM 562 C C . ASP A 1 69 ? 4.344 13.836 18.328 1 97.56 69 ASP A C 1
ATOM 564 O O . ASP A 1 69 ? 4.648 13.094 17.391 1 97.56 69 ASP A O 1
ATOM 568 N N . TRP A 1 70 ? 4.363 15.117 18.188 1 98.19 70 TRP A N 1
ATOM 569 C CA . TRP A 1 70 ? 4.652 15.797 16.938 1 98.19 70 TRP A CA 1
ATOM 570 C C . TRP A 1 70 ? 6.09 15.547 16.5 1 98.19 70 TRP A C 1
ATOM 572 O O . TRP A 1 70 ? 6.352 15.32 15.312 1 98.19 70 TRP A O 1
ATOM 582 N N . LYS A 1 71 ? 6.934 15.539 17.438 1 97.69 71 LYS A N 1
ATOM 583 C CA . LYS A 1 71 ? 8.352 15.406 17.125 1 97.69 71 LYS A CA 1
ATOM 584 C C . LYS A 1 71 ? 8.672 13.992 16.641 1 97.69 71 LYS A C 1
ATOM 586 O O . LYS A 1 71 ? 9.617 13.789 15.875 1 97.69 71 LYS A O 1
ATOM 591 N N . MET A 1 72 ? 7.977 13.031 17.125 1 97.44 72 MET A N 1
ATOM 592 C CA . MET A 1 72 ? 8.203 11.633 16.766 1 97.44 72 MET A CA 1
ATOM 593 C C . MET A 1 72 ? 9.688 11.281 16.875 1 97.44 72 MET A C 1
ATOM 595 O O . MET A 1 72 ? 10.25 10.664 15.969 1 97.44 72 MET A O 1
ATOM 599 N N . GLU A 1 73 ? 10.234 11.648 17.922 1 97.38 73 GLU A N 1
ATOM 600 C CA . GLU A 1 73 ? 11.68 11.656 18.078 1 97.38 73 GLU A CA 1
ATOM 601 C C . GLU A 1 73 ? 12.258 10.258 17.891 1 97.38 73 GLU A C 1
ATOM 603 O O . GLU A 1 73 ? 13.234 10.07 17.156 1 97.38 73 GLU A O 1
ATOM 608 N N . ARG A 1 74 ? 11.734 9.328 18.578 1 96.69 74 ARG A N 1
ATOM 609 C CA . ARG A 1 74 ? 12.266 7.973 18.516 1 96.69 74 ARG A CA 1
ATOM 610 C C . ARG A 1 74 ? 12.211 7.43 17.094 1 96.69 74 ARG A C 1
ATOM 612 O O . ARG A 1 74 ? 13.164 6.793 16.625 1 96.69 74 ARG A O 1
ATOM 619 N N . LEU A 1 75 ? 11.141 7.633 16.438 1 96.88 75 LEU A N 1
ATOM 620 C CA . LEU A 1 75 ? 10.961 7.145 15.078 1 96.88 75 LEU A CA 1
ATOM 621 C C . LEU A 1 75 ? 11.914 7.852 14.125 1 96.88 75 LEU A C 1
ATOM 623 O O . LEU A 1 75 ? 12.492 7.219 13.234 1 96.88 75 LEU A O 1
ATOM 627 N N . VAL A 1 76 ? 12.102 9.109 14.297 1 98 76 VAL A N 1
ATOM 628 C CA . VAL A 1 76 ? 13.008 9.898 13.461 1 98 76 VAL A CA 1
ATOM 629 C C . VAL A 1 76 ? 14.445 9.445 13.688 1 98 76 VAL A C 1
ATOM 631 O O . VAL A 1 76 ? 15.219 9.312 12.742 1 98 76 VAL A O 1
ATOM 634 N N . GLU A 1 77 ? 14.695 9.211 14.906 1 97.62 77 GLU A N 1
ATOM 635 C CA . GLU A 1 77 ? 16.031 8.719 15.211 1 97.62 77 GLU A CA 1
ATOM 636 C C . GLU A 1 77 ? 16.281 7.355 14.578 1 97.62 77 GLU A C 1
ATOM 638 O O . GLU A 1 77 ? 17.359 7.109 14.016 1 97.62 77 GLU A O 1
ATOM 643 N N . MET A 1 78 ? 15.391 6.523 14.719 1 96.81 78 MET A N 1
ATOM 644 C CA . MET A 1 78 ? 15.477 5.207 14.086 1 96.81 78 MET A CA 1
ATOM 645 C C . MET A 1 78 ? 15.68 5.336 12.586 1 96.81 78 MET A C 1
ATOM 647 O O . MET A 1 78 ? 16.5 4.637 12 1 96.81 78 MET A O 1
ATOM 651 N N . ALA A 1 79 ? 14.938 6.199 11.914 1 97.81 79 ALA A N 1
ATOM 652 C CA . ALA A 1 79 ? 15.023 6.438 10.477 1 97.81 79 ALA A CA 1
ATOM 653 C C . ALA A 1 79 ? 16.406 6.969 10.094 1 97.81 79 ALA A C 1
ATOM 655 O O . ALA A 1 79 ? 17.016 6.492 9.133 1 97.81 79 ALA A O 1
ATOM 656 N N . ARG A 1 80 ? 16.891 7.859 10.844 1 97.81 80 ARG A N 1
ATOM 657 C CA . ARG A 1 80 ? 18.203 8.445 10.578 1 97.81 80 ARG A CA 1
ATOM 658 C C . ARG A 1 80 ? 19.297 7.395 10.695 1 97.81 80 ARG A C 1
ATOM 660 O O . ARG A 1 80 ? 20.203 7.344 9.859 1 97.81 80 ARG A O 1
ATOM 667 N N . ASP A 1 81 ? 19.109 6.559 11.703 1 97.25 81 ASP A N 1
ATOM 668 C CA . ASP A 1 81 ? 20.109 5.523 11.93 1 97.25 81 ASP A CA 1
ATOM 669 C C . ASP A 1 81 ? 20.062 4.461 10.836 1 97.25 81 ASP A C 1
ATOM 671 O O . ASP A 1 81 ? 21.094 3.875 10.492 1 97.25 81 ASP A O 1
ATOM 675 N N . THR A 1 82 ? 18.953 4.242 10.359 1 95.44 82 THR A N 1
ATOM 676 C CA . THR A 1 82 ? 18.734 3.145 9.422 1 95.44 82 THR A CA 1
ATOM 677 C C . THR A 1 82 ? 19.047 3.574 7.996 1 95.44 82 THR A C 1
ATOM 679 O O . THR A 1 82 ? 19.734 2.857 7.27 1 95.44 82 THR A O 1
ATOM 682 N N . ILE A 1 83 ? 18.594 4.793 7.535 1 96.69 83 ILE A N 1
ATOM 683 C CA . ILE A 1 83 ? 18.688 5.113 6.117 1 96.69 83 ILE A CA 1
ATOM 684 C C . ILE A 1 83 ? 19.484 6.402 5.934 1 96.69 83 ILE A C 1
ATOM 686 O O . ILE A 1 83 ? 19.781 6.805 4.805 1 96.69 83 ILE A O 1
ATOM 690 N N . GLY A 1 84 ? 19.781 7.098 6.988 1 98 84 GLY A N 1
ATOM 691 C CA . GLY A 1 84 ? 20.578 8.312 6.898 1 98 84 GLY A CA 1
ATOM 692 C C . GLY A 1 84 ? 19.75 9.578 6.988 1 98 84 GLY A C 1
ATOM 693 O O . GLY A 1 84 ? 18.562 9.531 7.301 1 98 84 GLY A O 1
ATOM 694 N N . ASP A 1 85 ? 20.391 10.719 6.715 1 98.06 85 ASP A N 1
ATOM 695 C CA . ASP A 1 85 ? 19.766 12.031 6.844 1 98.06 85 ASP A CA 1
ATOM 696 C C . ASP A 1 85 ? 18.734 12.258 5.738 1 98.06 85 ASP A C 1
ATOM 698 O O . ASP A 1 85 ? 18.875 11.711 4.637 1 98.06 85 ASP A O 1
ATOM 702 N N . LEU A 1 86 ? 17.891 13.117 6.094 1 97.12 86 LEU A N 1
ATOM 703 C CA . LEU A 1 86 ? 16.875 13.492 5.125 1 97.12 86 LEU A CA 1
ATOM 704 C C . LEU A 1 86 ? 17.453 14.359 4.02 1 97.12 86 LEU A C 1
ATOM 706 O O . LEU A 1 86 ? 18.219 15.297 4.297 1 97.12 86 LEU A O 1
ATOM 710 N N . HIS A 1 87 ? 17.062 13.984 2.857 1 97.94 87 HIS A N 1
ATOM 711 C CA . HIS A 1 87 ? 17.312 14.914 1.767 1 97.94 87 HIS A CA 1
ATOM 712 C C . HIS A 1 87 ? 16.375 16.109 1.826 1 97.94 87 HIS A C 1
ATOM 714 O O . HIS A 1 87 ? 15.289 16.016 2.402 1 97.94 87 HIS A O 1
ATOM 720 N N . GLU A 1 88 ? 16.812 17.219 1.245 1 97.5 88 GLU A N 1
ATOM 721 C CA . GLU A 1 88 ? 15.938 18.391 1.17 1 97.5 88 GLU A CA 1
ATOM 722 C C . GLU A 1 88 ? 14.633 18.062 0.452 1 97.5 88 GLU A C 1
ATOM 724 O O . GLU A 1 88 ? 14.648 17.453 -0.623 1 97.5 88 GLU A O 1
ATOM 729 N N . GLY A 1 89 ? 13.539 18.391 1.049 1 97.69 89 GLY A N 1
ATOM 730 C CA . GLY A 1 89 ? 12.242 18.172 0.44 1 97.69 89 GLY A CA 1
ATOM 731 C C . GLY A 1 89 ? 11.703 16.766 0.66 1 97.69 89 GLY A C 1
ATOM 732 O O . GLY A 1 89 ? 10.656 16.406 0.122 1 97.69 89 GLY A O 1
ATOM 733 N N . TYR A 1 90 ? 12.445 16 1.429 1 98.56 90 TYR A N 1
ATOM 734 C CA . TYR A 1 90 ? 12.047 14.617 1.688 1 98.56 90 TYR A CA 1
ATOM 735 C C . TYR A 1 90 ? 11.5 14.461 3.104 1 98.56 90 TYR A C 1
ATOM 737 O O . TYR A 1 90 ? 11.742 15.32 3.963 1 98.56 90 TYR A O 1
ATOM 745 N N . SER A 1 91 ? 10.781 13.445 3.328 1 98.69 91 SER A N 1
ATOM 746 C CA . SER A 1 91 ? 10.352 12.977 4.641 1 98.69 91 SER A CA 1
ATOM 747 C C . SER A 1 91 ? 10.641 11.492 4.816 1 98.69 91 SER A C 1
ATOM 749 O O . SER A 1 91 ? 10.672 10.742 3.84 1 98.69 91 SER A O 1
ATOM 751 N N . TYR A 1 92 ? 10.875 11.203 6.031 1 98.62 92 TYR A N 1
ATOM 752 C CA . TYR A 1 92 ? 10.812 9.781 6.352 1 98.62 92 TYR A CA 1
ATOM 753 C C . TYR A 1 92 ? 9.383 9.25 6.223 1 98.62 92 TYR A C 1
ATOM 755 O O . TYR A 1 92 ? 8.422 10.016 6.34 1 98.62 92 TYR A O 1
ATOM 763 N N . CYS A 1 93 ? 9.305 7.941 5.98 1 98.19 93 CYS A N 1
ATOM 764 C CA . CYS A 1 93 ? 7.988 7.32 5.855 1 98.19 93 CYS A CA 1
ATOM 765 C C . CYS A 1 93 ? 8.07 5.82 6.102 1 98.19 93 CYS A C 1
ATOM 767 O O . CYS A 1 93 ? 9.156 5.262 6.203 1 98.19 93 CYS A O 1
ATOM 769 N N . LEU A 1 94 ? 6.902 5.246 6.332 1 96.62 94 LEU A N 1
ATOM 770 C CA . LEU A 1 94 ? 6.812 3.791 6.293 1 96.62 94 LEU A CA 1
ATOM 771 C C . LEU A 1 94 ? 6.676 3.295 4.855 1 96.62 94 LEU A C 1
ATOM 773 O O . LEU A 1 94 ? 5.961 3.898 4.051 1 96.62 94 LEU A O 1
ATOM 777 N N . LYS A 1 95 ? 7.387 2.234 4.551 1 93.25 95 LYS A N 1
ATOM 778 C CA . LYS A 1 95 ? 7.211 1.594 3.252 1 93.25 95 LYS A CA 1
ATOM 779 C C . LYS A 1 95 ? 5.785 1.084 3.078 1 93.25 95 LYS A C 1
ATOM 781 O O . LYS A 1 95 ? 5.191 1.231 2.006 1 93.25 95 LYS A O 1
ATOM 786 N N . LEU A 1 96 ? 5.348 0.456 4.094 1 93.5 96 LEU A N 1
ATOM 787 C CA . LEU A 1 96 ? 3.969 -0.011 4.18 1 93.5 96 LEU A CA 1
ATOM 788 C C . LEU A 1 96 ? 3.234 0.675 5.328 1 93.5 96 LEU A C 1
ATOM 790 O O . LEU A 1 96 ? 3.742 0.728 6.449 1 93.5 96 LEU A O 1
ATOM 794 N N . TRP A 1 97 ? 2.088 1.188 5.016 1 95.25 97 TRP A N 1
ATOM 795 C CA . TRP A 1 97 ? 1.312 1.918 6.012 1 95.25 97 TRP A CA 1
ATOM 796 C C . TRP A 1 97 ? 0.753 0.969 7.066 1 95.25 97 TRP A C 1
ATOM 798 O O . TRP A 1 97 ? 0.515 -0.208 6.789 1 95.25 97 TRP A O 1
ATOM 808 N N . THR A 1 98 ? 0.463 1.513 8.25 1 93.5 98 THR A N 1
ATOM 809 C CA . THR A 1 98 ? 0.115 0.666 9.383 1 93.5 98 THR A CA 1
ATOM 810 C C . THR A 1 98 ? -1.246 0.008 9.172 1 93.5 98 THR A C 1
ATOM 812 O O . THR A 1 98 ? -1.45 -1.146 9.555 1 93.5 98 THR A O 1
ATOM 815 N N . PRO A 1 99 ? -2.244 0.657 8.523 1 89 99 PRO A N 1
ATOM 816 C CA . PRO A 1 99 ? -3.525 -0.022 8.305 1 89 99 PRO A CA 1
ATOM 817 C C . PRO A 1 99 ? -3.414 -1.196 7.336 1 89 99 PRO A C 1
ATOM 819 O O . PRO A 1 99 ? -4.32 -2.033 7.27 1 89 99 PRO A O 1
ATOM 822 N N . LEU A 1 100 ? -2.377 -1.235 6.652 1 88.62 100 LEU A N 1
ATOM 823 C CA . LEU A 1 100 ? -2.174 -2.309 5.688 1 88.62 100 LEU A CA 1
ATOM 824 C C . LEU A 1 100 ? -1.208 -3.355 6.23 1 88.62 100 LEU A C 1
ATOM 826 O O . LEU A 1 100 ? -0.702 -4.191 5.477 1 88.62 100 LEU A O 1
ATOM 830 N N . GLY A 1 101 ? -0.865 -3.219 7.504 1 89.62 101 GLY A N 1
ATOM 831 C CA . GLY A 1 101 ? -0.037 -4.215 8.164 1 89.62 101 GLY A CA 1
ATOM 832 C C . GLY A 1 101 ? 1.388 -3.75 8.398 1 89.62 101 GLY A C 1
ATOM 833 O O . GLY A 1 101 ? 2.213 -4.496 8.93 1 89.62 101 GLY A O 1
ATOM 834 N N . GLY A 1 102 ? 1.618 -2.584 7.941 1 93 102 GLY A N 1
ATOM 835 C CA . GLY A 1 102 ? 2.938 -2.035 8.219 1 93 102 GLY A CA 1
ATOM 836 C C . GLY A 1 102 ? 3.182 -1.779 9.688 1 93 102 GLY A C 1
ATOM 837 O O . GLY A 1 102 ? 2.266 -1.392 10.422 1 93 102 GLY A O 1
ATOM 838 N N . GLU A 1 103 ? 4.543 -1.953 10.062 1 94.38 103 GLU A N 1
ATOM 839 C CA . GLU A 1 103 ? 4.941 -1.732 11.445 1 94.38 103 GLU A CA 1
ATOM 840 C C . GLU A 1 103 ? 5.965 -0.605 11.555 1 94.38 103 GLU A C 1
ATOM 842 O O . GLU A 1 103 ? 6.668 -0.302 10.586 1 94.38 103 GLU A O 1
ATOM 847 N N . TYR A 1 104 ? 5.965 -0.015 12.75 1 95.5 104 TYR A N 1
ATOM 848 C CA . TYR A 1 104 ? 7.039 0.916 13.07 1 95.5 104 TYR A CA 1
ATOM 849 C C . TYR A 1 104 ? 8.336 0.171 13.375 1 95.5 104 TYR A C 1
ATOM 851 O O . TYR A 1 104 ? 8.711 0.012 14.539 1 95.5 104 TYR A O 1
ATOM 859 N N . ALA A 1 105 ? 8.984 -0.238 12.297 1 94.94 105 ALA A N 1
ATOM 860 C CA . ALA A 1 105 ? 10.195 -1.043 12.391 1 94.94 105 ALA A CA 1
ATOM 861 C C . ALA A 1 105 ? 11.219 -0.612 11.344 1 94.94 105 ALA A C 1
ATOM 863 O O . ALA A 1 105 ? 10.859 -0.032 10.312 1 94.94 105 ALA A O 1
ATOM 864 N N . VAL A 1 106 ? 12.445 -1.002 11.578 1 94.75 106 VAL A N 1
ATOM 865 C CA . VAL A 1 106 ? 13.578 -0.526 10.797 1 94.75 106 VAL A CA 1
ATOM 866 C C . VAL A 1 106 ? 13.445 -1.001 9.352 1 94.75 106 VAL A C 1
ATOM 868 O O . VAL A 1 106 ? 13.82 -0.286 8.414 1 94.75 106 VAL A O 1
ATOM 871 N N . ASP A 1 107 ? 12.93 -2.154 9.172 1 93.69 107 ASP A N 1
ATOM 872 C CA . ASP A 1 107 ? 12.891 -2.715 7.824 1 93.69 107 ASP A CA 1
ATOM 873 C C . ASP A 1 107 ? 11.727 -2.146 7.023 1 93.69 107 ASP A C 1
ATOM 875 O O . ASP A 1 107 ? 11.617 -2.381 5.82 1 93.69 107 ASP A O 1
ATOM 879 N N . ASN A 1 108 ? 10.922 -1.332 7.707 1 95.38 108 ASN A N 1
ATOM 880 C CA . ASN A 1 108 ? 9.758 -0.738 7.059 1 95.38 108 ASN A CA 1
ATOM 881 C C . ASN A 1 108 ? 9.891 0.777 6.938 1 95.38 108 ASN A C 1
ATOM 883 O O . ASN A 1 108 ? 8.906 1.478 6.703 1 95.38 108 ASN A O 1
ATOM 887 N N . ILE A 1 109 ? 11.125 1.301 7.066 1 97.12 109 ILE A N 1
ATOM 888 C CA . ILE A 1 109 ? 11.359 2.74 7.031 1 97.12 109 ILE A CA 1
ATOM 889 C C . ILE A 1 109 ? 12.055 3.117 5.727 1 97.12 109 ILE A C 1
ATOM 891 O O . ILE A 1 109 ? 12.945 2.398 5.258 1 97.12 109 ILE A O 1
ATOM 895 N N . ALA A 1 110 ? 11.664 4.23 5.191 1 96.44 110 ALA A N 1
ATOM 896 C CA . ALA A 1 110 ? 12.258 4.812 3.992 1 96.44 110 ALA A CA 1
ATOM 897 C C . ALA A 1 110 ? 12.164 6.336 4.016 1 96.44 110 ALA A C 1
ATOM 899 O O . ALA A 1 110 ? 11.773 6.922 5.031 1 96.44 110 ALA A O 1
ATOM 900 N N . GLN A 1 111 ? 12.656 6.949 3.07 1 98 111 GLN A N 1
ATOM 901 C CA . GLN A 1 111 ? 12.383 8.359 2.812 1 98 111 GLN A CA 1
ATOM 902 C C . GLN A 1 111 ? 11.93 8.578 1.372 1 98 111 GLN A C 1
ATOM 904 O O . GLN A 1 111 ? 12.312 7.82 0.475 1 98 111 GLN A O 1
ATOM 909 N N . ALA A 1 112 ? 11.195 9.539 1.114 1 96.88 112 ALA A N 1
ATOM 910 C CA . ALA A 1 112 ? 10.664 9.922 -0.19 1 96.88 112 ALA A CA 1
ATOM 911 C C . ALA A 1 112 ? 10.312 11.406 -0.223 1 96.88 112 ALA A C 1
ATOM 913 O O . ALA A 1 112 ? 10.219 12.055 0.824 1 96.88 112 ALA A O 1
ATOM 914 N N . PRO A 1 113 ? 10.203 11.984 -1.427 1 97.81 113 PRO A N 1
ATOM 915 C CA . PRO A 1 113 ? 9.742 13.375 -1.464 1 97.81 113 PRO A CA 1
ATOM 916 C C . PRO A 1 113 ? 8.453 13.594 -0.672 1 97.81 113 PRO A C 1
ATOM 918 O O . PRO A 1 113 ? 7.488 12.844 -0.837 1 97.81 113 PRO A O 1
ATOM 921 N N . THR A 1 114 ? 8.484 14.602 0.125 1 98.56 114 THR A N 1
ATOM 922 C CA . THR A 1 114 ? 7.398 14.852 1.07 1 98.56 114 THR A CA 1
ATOM 923 C C . THR A 1 114 ? 6.055 14.906 0.35 1 98.56 114 THR A C 1
ATOM 925 O O . THR A 1 114 ? 5.066 14.352 0.826 1 98.56 114 THR A O 1
ATOM 928 N N . ASP A 1 115 ? 6.047 15.508 -0.807 1 98 115 ASP A N 1
ATOM 929 C CA . ASP A 1 115 ? 4.816 15.625 -1.582 1 98 115 ASP A CA 1
ATOM 930 C C . ASP A 1 115 ? 4.293 14.25 -1.996 1 98 115 ASP A C 1
ATOM 932 O O . ASP A 1 115 ? 3.084 14.016 -1.992 1 98 115 ASP A O 1
ATOM 936 N N . GLN A 1 116 ? 5.215 13.414 -2.344 1 96.44 116 GLN A N 1
ATOM 937 C CA . GLN A 1 116 ? 4.828 12.07 -2.752 1 96.44 116 GLN A CA 1
ATOM 938 C C . GLN A 1 116 ? 4.32 11.258 -1.562 1 96.44 116 GLN A C 1
ATOM 940 O O . GLN A 1 116 ? 3.371 10.484 -1.691 1 96.44 116 GLN A O 1
ATOM 945 N N . VAL A 1 117 ? 4.984 11.375 -0.414 1 97.81 117 VAL A N 1
ATOM 946 C CA . VAL A 1 117 ? 4.539 10.727 0.816 1 97.81 117 VAL A CA 1
ATOM 947 C C . VAL A 1 117 ? 3.104 11.133 1.128 1 97.81 117 VAL A C 1
ATOM 949 O O . VAL A 1 117 ? 2.254 10.281 1.396 1 97.81 117 VAL A O 1
ATOM 952 N N . MET A 1 118 ? 2.811 12.406 0.994 1 98.5 118 MET A N 1
ATOM 953 C CA . MET A 1 118 ? 1.489 12.953 1.281 1 98.5 118 MET A CA 1
ATOM 954 C C . MET A 1 118 ? 0.466 12.477 0.256 1 98.5 118 MET A C 1
ATOM 956 O O . MET A 1 118 ? -0.622 12.031 0.621 1 98.5 118 MET A O 1
ATOM 960 N N . ALA A 1 119 ? 0.861 12.508 -0.953 1 97.5 119 ALA A N 1
ATOM 961 C CA . ALA A 1 119 ? -0.055 12.156 -2.033 1 97.5 119 ALA A CA 1
ATOM 962 C C . ALA A 1 119 ? -0.415 10.672 -1.983 1 97.5 119 ALA A C 1
ATOM 964 O O . ALA A 1 119 ? -1.59 10.305 -2.072 1 97.5 119 ALA A O 1
ATOM 965 N N . SER A 1 120 ? 0.575 9.836 -1.837 1 96.31 120 SER A N 1
ATOM 966 C CA . SER A 1 120 ? 0.338 8.391 -1.849 1 96.31 120 SER A CA 1
ATOM 967 C C . SER A 1 120 ? -0.523 7.965 -0.665 1 96.31 120 SER A C 1
ATOM 969 O O . SER A 1 120 ? -1.418 7.129 -0.812 1 96.31 120 SER A O 1
ATOM 971 N N . ALA A 1 121 ? -0.21 8.508 0.428 1 97.06 121 ALA A N 1
ATOM 972 C CA . ALA A 1 121 ? -0.996 8.164 1.611 1 97.06 121 ALA A CA 1
ATOM 973 C C . ALA A 1 121 ? -2.457 8.562 1.433 1 97.06 121 ALA A C 1
ATOM 975 O O . ALA A 1 121 ? -3.363 7.789 1.744 1 97.06 121 ALA A O 1
ATOM 976 N N . GLY A 1 122 ? -2.674 9.805 0.948 1 96.94 122 GLY A N 1
ATOM 977 C CA . GLY A 1 122 ? -4.039 10.242 0.705 1 96.94 122 GLY A CA 1
ATOM 978 C C . GLY A 1 122 ? -4.766 9.383 -0.315 1 96.94 122 GLY A C 1
ATOM 979 O O . GLY A 1 122 ? -5.949 9.078 -0.146 1 96.94 122 GLY A O 1
ATOM 980 N N . HIS A 1 123 ? -4.055 9.031 -1.328 1 94.75 123 HIS A N 1
ATOM 981 C CA . HIS A 1 123 ? -4.609 8.18 -2.373 1 94.75 123 HIS A CA 1
ATOM 982 C C . HIS A 1 123 ? -5.047 6.832 -1.812 1 94.75 123 HIS A C 1
ATOM 984 O O . HIS A 1 123 ? -6.168 6.383 -2.061 1 94.75 123 HIS A O 1
ATOM 990 N N . VAL A 1 124 ? -4.23 6.203 -1.035 1 93 124 VAL A N 1
ATOM 991 C CA . VAL A 1 124 ? -4.52 4.887 -0.468 1 93 124 VAL A CA 1
ATOM 992 C C . VAL A 1 124 ? -5.641 5.004 0.561 1 93 124 VAL A C 1
ATOM 994 O O . VAL A 1 124 ? -6.555 4.176 0.587 1 93 124 VAL A O 1
ATOM 997 N N . ALA A 1 125 ? -5.512 5.996 1.369 1 92.06 125 ALA A N 1
ATOM 998 C CA . ALA A 1 125 ? -6.57 6.215 2.352 1 92.06 125 ALA A CA 1
ATOM 999 C C . ALA A 1 125 ? -7.938 6.266 1.678 1 92.06 125 ALA A C 1
ATOM 1001 O O . ALA A 1 125 ? -8.906 5.672 2.17 1 92.06 125 ALA A O 1
ATOM 1002 N N . PHE A 1 126 ? -8.047 6.969 0.567 1 91.38 126 PHE A N 1
ATOM 1003 C CA . PHE A 1 126 ? -9.289 7.07 -0.19 1 91.38 126 PHE A CA 1
ATOM 1004 C C . PHE A 1 126 ? -9.758 5.695 -0.648 1 91.38 126 PHE A C 1
ATOM 1006 O O . PHE A 1 126 ? -10.945 5.383 -0.569 1 91.38 126 PHE A O 1
ATOM 1013 N N . HIS A 1 127 ? -8.844 4.914 -1.059 1 86.62 127 HIS A N 1
ATOM 1014 C CA . HIS A 1 127 ? -9.203 3.641 -1.675 1 86.62 127 HIS A CA 1
ATOM 1015 C C . HIS A 1 127 ? -9.578 2.605 -0.622 1 86.62 127 HIS A C 1
ATOM 1017 O O . HIS A 1 127 ? -10.32 1.664 -0.909 1 86.62 127 HIS A O 1
ATOM 1023 N N . ILE A 1 128 ? -9.125 2.791 0.574 1 82.31 128 ILE A N 1
ATOM 1024 C CA . ILE A 1 128 ? -9.422 1.765 1.565 1 82.31 128 ILE A CA 1
ATOM 1025 C C . ILE A 1 128 ? -10.5 2.271 2.523 1 82.31 128 ILE A C 1
ATOM 1027 O O . ILE A 1 128 ? -10.836 1.598 3.498 1 82.31 128 ILE A O 1
ATOM 1031 N N . LYS A 1 129 ? -10.953 3.422 2.307 1 78.31 129 LYS A N 1
ATOM 1032 C CA . LYS A 1 129 ? -11.867 4.074 3.234 1 78.31 129 LYS A CA 1
ATOM 1033 C C . LYS A 1 129 ? -13.141 3.25 3.422 1 78.31 129 LYS A C 1
ATOM 1035 O O . LYS A 1 129 ? -13.758 3.285 4.488 1 78.31 129 LYS A O 1
ATOM 1040 N N . ASP A 1 130 ? -13.648 2.676 2.312 1 66.94 130 ASP A N 1
ATOM 1041 C CA . ASP A 1 130 ? -14.898 1.917 2.371 1 66.94 130 ASP A CA 1
ATOM 1042 C C . ASP A 1 130 ? -14.625 0.434 2.611 1 66.94 130 ASP A C 1
ATOM 1044 O O . ASP A 1 130 ? -15.531 -0.396 2.486 1 66.94 130 ASP A O 1
ATOM 1048 N N . VAL A 1 131 ? -13.5 -0.014 2.67 1 51.94 131 VAL A N 1
ATOM 1049 C CA . VAL A 1 131 ? -13.195 -1.427 2.873 1 51.94 131 VAL A CA 1
ATOM 1050 C C . VAL A 1 131 ? -13.703 -1.872 4.242 1 51.94 131 VAL A C 1
ATOM 1052 O O . VAL A 1 131 ? -13.242 -1.377 5.273 1 51.94 131 VAL A O 1
ATOM 1055 N N . PRO A 1 132 ? -15.016 -2.328 4.449 1 43.19 132 PRO A N 1
ATOM 1056 C CA . PRO A 1 132 ? -15.5 -2.846 5.73 1 43.19 132 PRO A CA 1
ATOM 1057 C C . PRO A 1 132 ? -14.539 -3.859 6.352 1 43.19 132 PRO A C 1
ATOM 1059 O O . PRO A 1 132 ? -13.727 -4.465 5.645 1 43.19 132 PRO A O 1
ATOM 1062 N N . ASN A 1 133 ? -14.352 -3.811 7.887 1 39.47 133 ASN A N 1
ATOM 1063 C CA . ASN A 1 133 ? -13.664 -4.969 8.445 1 39.47 133 ASN A CA 1
ATOM 1064 C C . ASN A 1 133 ? -13.93 -6.23 7.629 1 39.47 133 ASN A C 1
ATOM 1066 O O . ASN A 1 133 ? -13.008 -6.984 7.32 1 39.47 133 ASN A O 1
ATOM 1070 N N . GLY A 1 134 ? -15.047 -6.941 7.895 1 33.34 134 GLY A N 1
ATOM 1071 C CA . GLY A 1 134 ? -15.406 -8.305 7.547 1 33.34 134 GLY A CA 1
ATOM 1072 C C . GLY A 1 134 ? -15.633 -8.508 6.059 1 33.34 134 GLY A C 1
ATOM 1073 O O . GLY A 1 134 ? -16.141 -9.539 5.637 1 33.34 134 GLY A O 1
ATOM 1074 N N . GLY A 1 135 ? -15.805 -7.453 5.297 1 33.59 135 GLY A N 1
ATOM 1075 C CA . GLY A 1 135 ? -16.344 -7.816 3.994 1 33.59 135 GLY A CA 1
ATOM 1076 C C . GLY A 1 135 ? -15.32 -8.484 3.096 1 33.59 135 GLY A C 1
ATOM 1077 O O . GLY A 1 135 ? -14.117 -8.32 3.281 1 33.59 135 GLY A O 1
ATOM 1078 N N . GLN A 1 136 ? -15.703 -9.719 2.652 1 32.59 136 GLN A N 1
ATOM 1079 C CA . GLN A 1 136 ? -14.992 -10.664 1.799 1 32.59 136 GLN A CA 1
ATOM 1080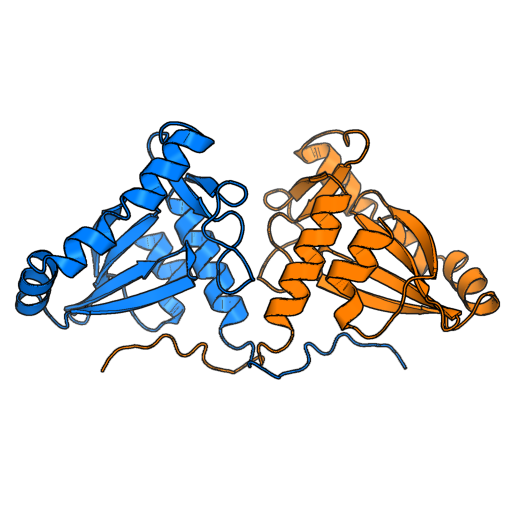 C C . GLN A 1 136 ? -14.484 -9.984 0.531 1 32.59 136 GLN A C 1
ATOM 1082 O O . GLN A 1 136 ? -15.25 -9.328 -0.18 1 32.59 136 GLN A O 1
ATOM 1087 N N . ILE A 1 137 ? -13.43 -9.219 0.557 1 36.59 137 ILE A N 1
ATOM 1088 C CA . ILE A 1 137 ? -12.852 -9.086 -0.774 1 36.59 137 ILE A CA 1
ATOM 1089 C C . ILE A 1 137 ? -13.219 -10.297 -1.626 1 36.59 137 ILE A C 1
ATOM 1091 O O . ILE A 1 137 ? -12.961 -11.438 -1.236 1 36.59 137 ILE A O 1
ATOM 1095 N N . GLN A 1 138 ? -14.398 -10.32 -2.295 1 33.5 138 GLN A N 1
ATOM 1096 C CA . GLN A 1 138 ? -14.758 -11.406 -3.197 1 33.5 138 GLN A CA 1
ATOM 1097 C C . GLN A 1 138 ? -13.555 -11.859 -4.016 1 33.5 138 GLN A C 1
ATOM 1099 O O . GLN A 1 138 ? -13.133 -11.172 -4.949 1 33.5 138 GLN A O 1
ATOM 1104 N N . LEU A 1 139 ? -12.461 -12.32 -3.355 1 32.53 139 LEU A N 1
ATOM 1105 C CA . LEU A 1 139 ? -11.594 -13.141 -4.195 1 32.53 139 LEU A CA 1
ATOM 1106 C C . LEU A 1 139 ? -12.414 -14.125 -5.023 1 32.53 139 LEU A C 1
ATOM 1108 O O . LEU A 1 139 ? -13.219 -14.883 -4.477 1 32.53 139 LEU A O 1
ATOM 1112 N N . LYS A 1 140 ? -12.977 -13.711 -6.188 1 31.34 140 LYS A N 1
ATOM 1113 C CA . LYS A 1 140 ? -13.734 -14.586 -7.07 1 31.34 140 LYS A CA 1
ATOM 1114 C C . LYS A 1 140 ? -13.102 -15.977 -7.137 1 31.34 140 LYS A C 1
ATOM 1116 O O . LYS A 1 140 ? -11.992 -16.141 -7.645 1 31.34 140 LYS A O 1
ATOM 1121 N N . VAL A 1 141 ? -13.195 -16.922 -6.238 1 24.33 141 VAL A N 1
ATOM 1122 C CA . VAL A 1 141 ? -12.969 -18.328 -6.531 1 24.33 141 VAL A CA 1
ATOM 1123 C C . VAL A 1 141 ? -13.984 -18.812 -7.562 1 24.33 141 VAL A C 1
ATOM 1125 O O . VAL A 1 141 ? -15.195 -18.703 -7.352 1 24.33 141 VAL A O 1
ATOM 1128 N N . VAL A 1 142 ? -13.633 -18.719 -8.852 1 21.86 142 VAL A N 1
ATOM 1129 C CA . VAL A 1 142 ? -14.539 -19.297 -9.844 1 21.86 142 VAL A CA 1
ATOM 1130 C C . VAL A 1 142 ? -14.977 -20.688 -9.391 1 21.86 142 VAL A C 1
ATOM 1132 O O . VAL A 1 142 ? -14.141 -21.531 -9.07 1 21.86 142 VAL A O 1
ATOM 1135 N N . ASP A 1 143 ? -16.094 -20.797 -8.82 1 23.88 143 ASP A N 1
ATOM 1136 C CA . ASP A 1 143 ? -16.734 -22.109 -8.82 1 23.88 143 ASP A CA 1
ATOM 1137 C C . ASP A 1 143 ? -16.75 -22.703 -10.227 1 23.88 143 ASP A C 1
ATOM 1139 O O . ASP A 1 143 ? -16.969 -22 -11.211 1 23.88 143 ASP A O 1
ATOM 1143 N N . MET B 1 1 ? 9.852 -19.859 -1.763 1 96.06 1 MET B N 1
ATOM 1144 C CA . MET B 1 1 ? 8.586 -19.5 -2.412 1 96.06 1 MET B CA 1
ATOM 1145 C C . MET B 1 1 ? 7.43 -20.281 -1.818 1 96.06 1 MET B C 1
ATOM 1147 O O . MET B 1 1 ? 6.453 -19.703 -1.339 1 96.06 1 MET B O 1
ATOM 1151 N N . ARG B 1 2 ? 7.547 -21.609 -1.625 1 96.75 2 ARG B N 1
ATOM 1152 C CA . ARG B 1 2 ? 6.461 -22.422 -1.081 1 96.75 2 ARG B CA 1
ATOM 1153 C C . ARG B 1 2 ? 6.105 -21.969 0.333 1 96.75 2 ARG B C 1
ATOM 1155 O O . ARG B 1 2 ? 4.934 -21.75 0.641 1 96.75 2 ARG B O 1
ATOM 1162 N N . ASP B 1 3 ? 7.051 -21.828 1.17 1 97.81 3 ASP B N 1
ATOM 1163 C CA . ASP B 1 3 ? 6.836 -21.438 2.561 1 97.81 3 ASP B CA 1
ATOM 1164 C C . ASP B 1 3 ? 6.227 -20.047 2.656 1 97.81 3 ASP B C 1
ATOM 1166 O O . ASP B 1 3 ? 5.367 -19.797 3.504 1 97.81 3 ASP B O 1
ATOM 1170 N N . ILE B 1 4 ? 6.691 -19.188 1.856 1 98.19 4 ILE B N 1
ATOM 1171 C CA . ILE B 1 4 ? 6.199 -17.812 1.845 1 98.19 4 ILE B CA 1
ATOM 1172 C C . ILE B 1 4 ? 4.73 -17.797 1.43 1 98.19 4 ILE B C 1
ATOM 1174 O O . ILE B 1 4 ? 3.912 -17.109 2.045 1 98.19 4 ILE B O 1
ATOM 1178 N N . ILE B 1 5 ? 4.41 -18.531 0.381 1 98.62 5 ILE B N 1
ATOM 1179 C CA . ILE B 1 5 ? 3.025 -18.609 -0.068 1 98.62 5 ILE B CA 1
ATOM 1180 C C . ILE B 1 5 ? 2.148 -19.156 1.059 1 98.62 5 ILE B C 1
ATOM 1182 O O . ILE B 1 5 ? 1.1 -18.578 1.366 1 98.62 5 ILE B O 1
ATOM 1186 N N . GLN B 1 6 ? 2.619 -20.25 1.676 1 98.62 6 GLN B N 1
ATOM 1187 C CA . GLN B 1 6 ? 1.827 -20.828 2.76 1 98.62 6 GLN B CA 1
ATOM 1188 C C . GLN B 1 6 ? 1.639 -19.812 3.891 1 98.62 6 GLN B C 1
ATOM 1190 O O . GLN B 1 6 ? 0.528 -19.641 4.398 1 98.62 6 GLN B O 1
ATOM 1195 N N . LYS B 1 7 ? 2.623 -19.156 4.262 1 98.12 7 LYS B N 1
ATOM 1196 C CA . LYS B 1 7 ? 2.598 -18.234 5.387 1 98.12 7 LYS B CA 1
ATOM 1197 C C . LYS B 1 7 ? 1.739 -17.016 5.07 1 98.12 7 LYS B C 1
ATOM 1199 O O . LYS B 1 7 ? 0.914 -16.594 5.887 1 98.12 7 LYS B O 1
ATOM 1204 N N . GLU B 1 8 ? 1.869 -16.391 3.863 1 97.56 8 GLU B N 1
ATOM 1205 C CA . GLU B 1 8 ? 1.315 -15.062 3.584 1 97.56 8 GLU B CA 1
ATOM 1206 C C . GLU B 1 8 ? -0.023 -15.172 2.859 1 97.56 8 GLU B C 1
ATOM 1208 O O . GLU B 1 8 ? -0.804 -14.219 2.844 1 97.56 8 GLU B O 1
ATOM 1213 N N . TRP B 1 9 ? -0.313 -16.328 2.281 1 97.62 9 TRP B N 1
ATOM 1214 C CA . TRP B 1 9 ? -1.529 -16.453 1.484 1 97.62 9 TRP B CA 1
ATOM 1215 C C . TRP B 1 9 ? -2.389 -17.609 1.983 1 97.62 9 TRP B C 1
ATOM 1217 O O . TRP B 1 9 ? -3.537 -17.766 1.561 1 97.62 9 TRP B O 1
ATOM 1227 N N . GLY B 1 10 ? -1.892 -18.344 2.893 1 97.25 10 GLY B N 1
ATOM 1228 C CA . GLY B 1 10 ? -2.584 -19.531 3.367 1 97.25 10 GLY B CA 1
ATOM 1229 C C . GLY B 1 10 ? -3.902 -19.219 4.051 1 97.25 10 GLY B C 1
ATOM 1230 O O . GLY B 1 10 ? -4.754 -20.094 4.203 1 97.25 10 GLY B O 1
ATOM 1231 N N . TRP B 1 11 ? -4.035 -17.984 4.469 1 95.06 11 TRP B N 1
ATOM 1232 C CA . TRP B 1 11 ? -5.289 -17.562 5.09 1 95.06 11 TRP B CA 1
ATOM 1233 C C . TRP B 1 11 ? -6.469 -17.812 4.152 1 95.06 11 TRP B C 1
ATOM 1235 O O . TRP B 1 11 ? -7.617 -17.875 4.598 1 95.06 11 TRP B O 1
ATOM 1245 N N . LEU B 1 12 ? -6.277 -18 2.865 1 94.88 12 LEU B N 1
ATOM 1246 C CA . LEU B 1 12 ? -7.324 -18.266 1.884 1 94.88 12 LEU B CA 1
ATOM 1247 C C . LEU B 1 12 ? -7.828 -19.703 2.004 1 94.88 12 LEU B C 1
ATOM 1249 O O . LEU B 1 12 ? -8.773 -20.094 1.316 1 94.88 12 LEU B O 1
ATOM 1253 N N . GLY B 1 13 ? -7.184 -20.484 2.725 1 95.5 13 GLY B N 1
ATOM 1254 C CA . GLY B 1 13 ? -7.75 -21.781 3.066 1 95.5 13 GLY B CA 1
ATOM 1255 C C . GLY B 1 13 ? -7.137 -22.922 2.285 1 95.5 13 GLY B C 1
ATOM 1256 O O . GLY B 1 13 ? -7.789 -23.938 2.043 1 95.5 13 GLY B O 1
ATOM 1257 N N . PHE B 1 14 ? -5.953 -22.766 1.813 1 97.06 14 PHE B N 1
ATOM 1258 C CA . PHE B 1 14 ? -5.273 -23.859 1.124 1 97.06 14 PHE B CA 1
ATOM 1259 C C . PHE B 1 14 ? -3.967 -24.203 1.826 1 97.06 14 PHE B C 1
ATOM 1261 O O . PHE B 1 14 ? -3.471 -23.438 2.65 1 97.06 14 PHE B O 1
ATOM 1268 N N . GLU B 1 15 ? -3.436 -25.422 1.54 1 98.19 15 GLU B N 1
ATOM 1269 C CA . GLU B 1 15 ? -2.07 -25.828 1.86 1 98.19 15 GLU B CA 1
ATOM 1270 C C . GLU B 1 15 ? -1.26 -26.094 0.594 1 98.19 15 GLU B C 1
ATOM 1272 O O . GLU B 1 15 ? -1.689 -26.844 -0.281 1 98.19 15 GLU B O 1
ATOM 1277 N N . VAL B 1 16 ? -0.14 -25.547 0.537 1 98.56 16 VAL B N 1
ATOM 1278 C CA . VAL B 1 16 ? 0.647 -25.609 -0.689 1 98.56 16 VAL B CA 1
ATOM 1279 C C . VAL B 1 16 ? 1.303 -26.984 -0.808 1 98.56 16 VAL B C 1
ATOM 1281 O O . VAL B 1 16 ? 1.914 -27.484 0.146 1 98.56 16 VAL B O 1
ATOM 1284 N N . ASP B 1 17 ? 1.154 -27.594 -1.892 1 98.56 17 ASP B N 1
ATOM 1285 C CA . ASP B 1 17 ? 1.856 -28.828 -2.205 1 98.56 17 ASP B CA 1
ATOM 1286 C C . ASP B 1 17 ? 3.133 -28.562 -2.996 1 98.56 17 ASP B C 1
ATOM 1288 O O . ASP B 1 17 ? 4.238 -28.812 -2.516 1 98.56 17 ASP B O 1
ATOM 1292 N N . GLN B 1 18 ? 2.861 -27.875 -4.18 1 98.44 18 GLN B N 1
ATOM 1293 C CA . GLN B 1 18 ? 3.996 -27.672 -5.078 1 98.44 18 GLN B CA 1
ATOM 1294 C C . GLN B 1 18 ? 3.848 -26.391 -5.887 1 98.44 18 GLN B C 1
ATOM 1296 O O . GLN B 1 18 ? 2.773 -26.109 -6.418 1 98.44 18 GLN B O 1
ATOM 1301 N N . VAL B 1 19 ? 4.977 -25.625 -5.996 1 98.75 19 VAL B N 1
ATOM 1302 C CA . VAL B 1 19 ? 5.035 -24.484 -6.898 1 98.75 19 VAL B CA 1
ATOM 1303 C C . VAL B 1 19 ? 5.363 -24.953 -8.312 1 98.75 19 VAL B C 1
ATOM 1305 O O . VAL B 1 19 ? 6.332 -25.703 -8.516 1 98.75 19 VAL B O 1
ATOM 1308 N N . MET B 1 20 ? 4.594 -24.453 -9.219 1 98.69 20 MET B N 1
ATOM 1309 C CA . MET B 1 20 ? 4.715 -24.969 -10.578 1 98.69 20 MET B CA 1
ATOM 1310 C C . MET B 1 20 ? 5.508 -24 -11.453 1 98.69 20 MET B C 1
ATOM 1312 O O . MET B 1 20 ? 6.297 -24.422 -12.297 1 98.69 20 MET B O 1
ATOM 1316 N N . ALA B 1 21 ? 5.281 -22.75 -11.336 1 98.5 21 ALA B N 1
ATOM 1317 C CA . ALA B 1 21 ? 5.926 -21.75 -12.195 1 98.5 21 ALA B CA 1
ATOM 1318 C C . ALA B 1 21 ? 5.863 -20.359 -11.57 1 98.5 21 ALA B C 1
ATOM 1320 O O . ALA B 1 21 ? 4.977 -20.078 -10.758 1 98.5 21 ALA B O 1
ATOM 1321 N N . VAL B 1 22 ? 6.84 -19.531 -11.891 1 98.62 22 VAL B N 1
ATOM 1322 C CA . VAL B 1 22 ? 6.895 -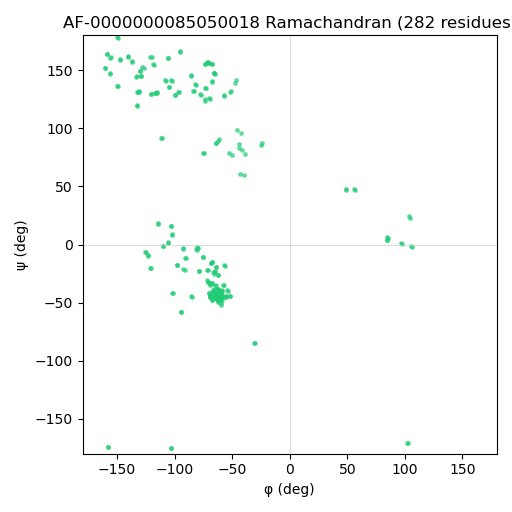18.109 -11.555 1 98.62 22 VAL B CA 1
ATOM 1323 C C . VAL B 1 22 ? 7.23 -17.281 -12.797 1 98.62 22 VAL B C 1
ATOM 1325 O O . VAL B 1 22 ? 8.141 -17.641 -13.547 1 98.62 22 VAL B O 1
ATOM 1328 N N . ASN B 1 23 ? 6.43 -16.234 -12.984 1 98.5 23 ASN B N 1
ATOM 1329 C CA . ASN B 1 23 ? 6.762 -15.445 -14.164 1 98.5 23 ASN B CA 1
ATOM 1330 C C . ASN B 1 23 ? 7.492 -14.156 -13.781 1 98.5 23 ASN B C 1
ATOM 1332 O O . ASN B 1 23 ? 7.789 -13.93 -12.609 1 98.5 23 ASN B O 1
ATOM 1336 N N . ALA B 1 24 ? 7.785 -13.266 -14.703 1 98.25 24 ALA B N 1
ATOM 1337 C CA . ALA B 1 24 ? 8.664 -12.109 -14.523 1 98.25 24 ALA B CA 1
ATOM 1338 C C . ALA B 1 24 ? 8.008 -11.055 -13.641 1 98.25 24 ALA B C 1
ATOM 1340 O O . ALA B 1 24 ? 8.688 -10.227 -13.039 1 98.25 24 ALA B O 1
ATOM 1341 N N . PHE B 1 25 ? 6.676 -11.094 -13.562 1 98 25 PHE B N 1
ATOM 1342 C CA . PHE B 1 25 ? 5.961 -10.094 -12.773 1 98 25 PHE B CA 1
ATOM 1343 C C . PHE B 1 25 ? 5.508 -10.68 -11.438 1 98 25 PHE B C 1
ATOM 1345 O O . PHE B 1 25 ? 4.59 -10.156 -10.805 1 98 25 PHE B O 1
ATOM 1352 N N . GLY B 1 26 ? 6.102 -11.836 -11.086 1 98.12 26 GLY B N 1
ATOM 1353 C CA . GLY B 1 26 ? 5.945 -12.414 -9.758 1 98.12 26 GLY B CA 1
ATOM 1354 C C . GLY B 1 26 ? 4.695 -13.266 -9.617 1 98.12 26 GLY B C 1
ATOM 1355 O O . GLY B 1 26 ? 4.367 -13.711 -8.523 1 98.12 26 GLY B O 1
ATOM 1356 N N . ASN B 1 27 ? 3.986 -13.477 -10.695 1 98.69 27 ASN B N 1
ATOM 1357 C CA . ASN B 1 27 ? 2.889 -14.438 -10.633 1 98.69 27 ASN B CA 1
ATOM 1358 C C . ASN B 1 27 ? 3.396 -15.852 -10.367 1 98.69 27 ASN B C 1
ATOM 1360 O O . ASN B 1 27 ? 4.465 -16.234 -10.852 1 98.69 27 ASN B O 1
ATOM 1364 N N . VAL B 1 28 ? 2.564 -16.562 -9.656 1 98.81 28 VAL B N 1
ATOM 1365 C CA . VAL B 1 28 ? 2.949 -17.922 -9.312 1 98.81 28 VAL B CA 1
ATOM 1366 C C . VAL B 1 28 ? 1.796 -18.875 -9.609 1 98.81 28 VAL B C 1
ATOM 1368 O O . VAL B 1 28 ? 0.639 -18.578 -9.305 1 98.81 28 VAL B O 1
ATOM 1371 N N . LEU B 1 29 ? 2.16 -19.922 -10.289 1 98.81 29 LEU B N 1
ATOM 1372 C CA . LEU B 1 29 ? 1.284 -21.094 -10.375 1 98.81 29 LEU B CA 1
ATOM 1373 C C . LEU B 1 29 ? 1.681 -22.141 -9.344 1 98.81 29 LEU B C 1
ATOM 1375 O O . LEU B 1 29 ? 2.863 -22.469 -9.195 1 98.81 29 LEU B O 1
ATOM 1379 N N . PHE B 1 30 ? 0.67 -22.641 -8.602 1 98.81 30 PHE B N 1
ATOM 1380 C CA . PHE B 1 30 ? 0.99 -23.672 -7.633 1 98.81 30 PHE B CA 1
ATOM 1381 C C . PHE B 1 30 ? -0.171 -24.656 -7.48 1 98.81 30 PHE B C 1
ATOM 1383 O O . PHE B 1 30 ? -1.309 -24.328 -7.832 1 98.81 30 PHE B O 1
ATOM 1390 N N . ARG B 1 31 ? 0.153 -25.797 -7 1 98.69 31 ARG B N 1
ATOM 1391 C CA . ARG B 1 31 ? -0.815 -26.828 -6.645 1 98.69 31 ARG B CA 1
ATOM 1392 C C . ARG B 1 31 ? -0.987 -26.922 -5.133 1 98.69 31 ARG B C 1
ATOM 1394 O O . ARG B 1 31 ? -0.006 -26.875 -4.387 1 98.69 31 ARG B O 1
ATOM 1401 N N . SER B 1 32 ? -2.234 -27.016 -4.723 1 98.25 32 SER B N 1
ATOM 1402 C CA . SER B 1 32 ? -2.514 -27.234 -3.307 1 98.25 32 SER B CA 1
ATOM 1403 C C . SER B 1 32 ? -2.719 -28.719 -3.012 1 98.25 32 SER B C 1
ATOM 1405 O O . SER B 1 32 ? -2.867 -29.531 -3.932 1 98.25 32 SER B O 1
ATOM 1407 N N . LEU B 1 33 ? -2.699 -29.094 -1.744 1 97.75 33 LEU B N 1
ATOM 1408 C CA . LEU B 1 33 ? -2.787 -30.484 -1.308 1 97.75 33 LEU B CA 1
ATOM 1409 C C . LEU B 1 33 ? -4.113 -31.109 -1.735 1 97.75 33 LEU B C 1
ATOM 1411 O O . LEU B 1 33 ? -4.191 -32.312 -1.948 1 97.75 33 LEU B O 1
ATOM 1415 N N . ASP B 1 34 ? -5.125 -30.312 -1.912 1 96.75 34 ASP B N 1
ATOM 1416 C CA . ASP B 1 34 ? -6.43 -30.812 -2.326 1 96.75 34 ASP B CA 1
ATOM 1417 C C . ASP B 1 34 ? -6.465 -31.078 -3.83 1 96.75 34 ASP B C 1
ATOM 1419 O O . ASP B 1 34 ? -7.512 -31.422 -4.383 1 96.75 34 ASP B O 1
ATOM 1423 N N . GLY B 1 35 ? -5.449 -30.797 -4.512 1 97.25 35 GLY B N 1
ATOM 1424 C CA . GLY B 1 35 ? -5.324 -31.125 -5.922 1 97.25 35 GLY B CA 1
ATOM 1425 C C . GLY B 1 35 ? -5.684 -29.984 -6.848 1 97.25 35 GLY B C 1
ATOM 1426 O O . GLY B 1 35 ? -5.562 -30.109 -8.07 1 97.25 35 GLY B O 1
ATOM 1427 N N . GLN B 1 36 ? -6.031 -28.859 -6.273 1 97.94 36 GLN B N 1
ATOM 1428 C CA . GLN B 1 36 ? -6.402 -27.688 -7.066 1 97.94 36 GLN B CA 1
ATOM 1429 C C . GLN B 1 36 ? -5.172 -26.875 -7.457 1 97.94 36 GLN B C 1
ATOM 1431 O O . GLN B 1 36 ? -4.176 -26.859 -6.727 1 97.94 36 GLN B O 1
ATOM 1436 N N . TYR B 1 37 ? -5.234 -26.281 -8.672 1 98.75 37 TYR B N 1
ATOM 1437 C CA . TYR B 1 37 ? -4.215 -25.344 -9.133 1 98.75 37 TYR B CA 1
ATOM 1438 C C . TYR B 1 37 ? -4.703 -23.906 -9.031 1 98.75 37 TYR B C 1
ATOM 1440 O O . TYR B 1 37 ? -5.863 -23.625 -9.336 1 98.75 37 TYR B O 1
ATOM 1448 N N . ARG B 1 38 ? -3.77 -23.047 -8.633 1 98.62 38 ARG B N 1
ATOM 1449 C CA . ARG B 1 38 ? -4.121 -21.656 -8.406 1 98.62 38 ARG B CA 1
ATOM 1450 C C . ARG B 1 38 ? -3.055 -20.719 -8.977 1 98.62 38 ARG B C 1
ATOM 1452 O O . ARG B 1 38 ? -1.918 -21.141 -9.203 1 98.62 38 ARG B O 1
ATOM 1459 N N . ARG B 1 39 ? -3.447 -19.531 -9.234 1 98.69 39 ARG B N 1
ATOM 1460 C CA . ARG B 1 39 ? -2.541 -18.453 -9.617 1 98.69 39 ARG B CA 1
ATOM 1461 C C . ARG B 1 39 ? -2.621 -17.297 -8.625 1 98.69 39 ARG B C 1
ATOM 1463 O O . ARG B 1 39 ? -3.715 -16.859 -8.258 1 98.69 39 ARG B O 1
ATOM 1470 N N . ILE B 1 40 ? -1.479 -16.891 -8.172 1 98.62 40 ILE B N 1
ATOM 1471 C CA . ILE B 1 40 ? -1.402 -15.648 -7.41 1 98.62 40 ILE B CA 1
ATOM 1472 C C . ILE B 1 40 ? -0.917 -14.516 -8.312 1 98.62 40 ILE B C 1
ATOM 1474 O O . ILE B 1 40 ? 0.067 -14.672 -9.039 1 98.62 40 ILE B O 1
ATOM 1478 N N . CYS B 1 41 ? -1.604 -13.43 -8.336 1 98.31 41 CYS B N 1
ATOM 1479 C CA . CYS B 1 41 ? -1.224 -12.18 -8.977 1 98.31 41 CYS B CA 1
ATOM 1480 C C . CYS B 1 41 ? -0.948 -11.102 -7.93 1 98.31 41 CYS B C 1
ATOM 1482 O O . CYS B 1 41 ? -1.846 -10.336 -7.57 1 98.31 41 CYS B O 1
ATOM 1484 N N . PRO B 1 42 ? 0.302 -11 -7.527 1 98.12 42 PRO B N 1
ATOM 1485 C CA . PRO B 1 42 ? 0.608 -10.062 -6.441 1 98.12 42 PRO B CA 1
ATOM 1486 C C . PRO B 1 42 ? 0.187 -8.625 -6.762 1 98.12 42 PRO B C 1
ATOM 1488 O O . PRO B 1 42 ? -0.261 -7.898 -5.875 1 98.12 42 PRO B O 1
ATOM 1491 N N . GLU B 1 43 ? 0.272 -8.172 -8.016 1 96.88 43 GLU B N 1
ATOM 1492 C CA . GLU B 1 43 ? -0.046 -6.801 -8.398 1 96.88 43 GLU B CA 1
ATOM 1493 C C . GLU B 1 43 ? -1.523 -6.492 -8.172 1 96.88 43 GLU B C 1
ATOM 1495 O O . GLU B 1 43 ? -1.893 -5.34 -7.938 1 96.88 43 GLU B O 1
ATOM 1500 N N . ASP B 1 44 ? -2.287 -7.508 -8.156 1 95.19 44 ASP B N 1
ATOM 1501 C CA . ASP B 1 44 ? -3.727 -7.344 -7.988 1 95.19 44 ASP B CA 1
ATOM 1502 C C . ASP B 1 44 ? -4.18 -7.852 -6.621 1 95.19 44 ASP B C 1
ATOM 1504 O O . ASP B 1 44 ? -5.371 -7.832 -6.312 1 95.19 44 ASP B O 1
ATOM 1508 N N . LEU B 1 45 ? -3.324 -8.336 -5.883 1 94.69 45 LEU B N 1
ATOM 1509 C CA . LEU B 1 45 ? -3.604 -8.906 -4.566 1 94.69 45 LEU B CA 1
ATOM 1510 C C . LEU B 1 45 ? -4.645 -10.008 -4.664 1 94.69 45 LEU B C 1
ATOM 1512 O O . LEU B 1 45 ? -5.586 -10.055 -3.865 1 94.69 45 LEU B O 1
ATOM 1516 N N . LEU B 1 46 ? -4.398 -10.945 -5.707 1 95.62 46 LEU B N 1
ATOM 1517 C CA . LEU B 1 46 ? -5.398 -11.977 -5.965 1 95.62 46 LEU B CA 1
ATOM 1518 C C . LEU B 1 46 ? -4.754 -13.359 -5.996 1 95.62 46 LEU B C 1
ATOM 1520 O O . LEU B 1 46 ? -3.602 -13.508 -6.41 1 95.62 46 LEU B O 1
ATOM 1524 N N . CYS B 1 47 ? -5.477 -14.258 -5.535 1 97.31 47 CYS B N 1
ATOM 1525 C CA . CYS B 1 47 ? -5.227 -15.68 -5.688 1 97.31 47 CYS B CA 1
ATOM 1526 C C . CYS B 1 47 ? -6.484 -16.422 -6.133 1 97.31 47 CYS B C 1
ATOM 1528 O O . CYS B 1 47 ? -7.484 -16.422 -5.414 1 97.31 47 CYS B O 1
ATOM 1530 N N . GLU B 1 48 ? -6.395 -17.047 -7.309 1 96.5 48 GLU B N 1
ATOM 1531 C CA . GLU B 1 48 ? -7.598 -17.656 -7.871 1 96.5 48 GLU B CA 1
ATOM 1532 C C . GLU B 1 48 ? -7.328 -19.078 -8.352 1 96.5 48 GLU B C 1
ATOM 1534 O O . GLU B 1 48 ? -6.254 -19.359 -8.883 1 96.5 48 GLU B O 1
ATOM 1539 N N . PRO B 1 49 ? -8.398 -19.875 -8.148 1 97.44 49 PRO B N 1
ATOM 1540 C CA . PRO B 1 49 ? -8.258 -21.188 -8.766 1 97.44 49 PRO B CA 1
ATOM 1541 C C . PRO B 1 49 ? -8.266 -21.141 -10.289 1 97.44 49 PRO B C 1
ATOM 1543 O O . PRO B 1 49 ? -9.008 -20.344 -10.883 1 97.44 49 PRO B O 1
ATOM 1546 N N . ILE B 1 50 ? -7.379 -21.984 -10.891 1 98.12 50 ILE B N 1
ATOM 1547 C CA . ILE B 1 50 ? -7.359 -21.953 -12.352 1 98.12 50 ILE B CA 1
ATOM 1548 C C . ILE B 1 50 ? -7.68 -23.328 -12.906 1 98.12 50 ILE B C 1
ATOM 1550 O O . ILE B 1 50 ? -8.008 -23.484 -14.086 1 98.12 50 ILE B O 1
ATOM 1554 N N . ALA B 1 51 ? -7.523 -24.359 -12.141 1 98.56 51 ALA B N 1
ATOM 1555 C CA . ALA B 1 51 ? -7.812 -25.734 -12.555 1 98.56 51 ALA B CA 1
ATOM 1556 C C . ALA B 1 51 ? -8.102 -26.625 -11.344 1 98.56 51 ALA B C 1
ATOM 1558 O O . ALA B 1 51 ? -7.445 -26.5 -10.305 1 98.56 51 ALA B O 1
ATOM 1559 N N . ARG B 1 52 ? -8.953 -27.594 -11.492 1 97.94 52 ARG B N 1
ATOM 1560 C CA . ARG B 1 52 ? -9.414 -28.391 -10.367 1 97.94 52 ARG B CA 1
ATOM 1561 C C . ARG B 1 52 ? -8.547 -29.641 -10.18 1 97.94 52 ARG B C 1
ATOM 1563 O O . ARG B 1 52 ? -8.602 -30.297 -9.133 1 97.94 52 ARG B O 1
ATOM 1570 N N . ASP B 1 53 ? -7.844 -30.047 -11.242 1 97.5 53 ASP B N 1
ATOM 1571 C CA . ASP B 1 53 ? -6.988 -31.234 -11.195 1 97.5 53 ASP B CA 1
ATOM 1572 C C . ASP B 1 53 ? -5.922 -31.172 -12.289 1 97.5 53 ASP B C 1
ATOM 1574 O O . ASP B 1 53 ? -5.832 -30.203 -13.031 1 97.5 53 ASP B O 1
ATOM 1578 N N . ASP B 1 54 ? -5.156 -32.281 -12.422 1 97.81 54 ASP B N 1
ATOM 1579 C CA . ASP B 1 54 ? -4.023 -32.344 -13.336 1 97.81 54 ASP B CA 1
ATOM 1580 C C . ASP B 1 54 ? -4.488 -32.219 -14.789 1 97.81 54 ASP B C 1
ATOM 1582 O O . ASP B 1 54 ? -3.867 -31.531 -15.594 1 97.81 54 ASP B O 1
ATOM 1586 N N . ALA B 1 55 ? -5.5 -32.938 -15.094 1 97.81 55 ALA B N 1
ATOM 1587 C CA . ALA B 1 55 ? -5.996 -32.938 -16.469 1 97.81 55 ALA B CA 1
ATOM 1588 C C . ALA B 1 55 ? -6.434 -31.547 -16.891 1 97.81 55 ALA B C 1
ATOM 1590 O O . ALA B 1 55 ? -6.051 -31.078 -17.969 1 97.81 55 ALA B O 1
ATOM 1591 N N . ASN B 1 56 ? -7.172 -30.844 -16.078 1 98.38 56 ASN B N 1
ATOM 1592 C CA . ASN B 1 56 ? -7.625 -29.484 -16.375 1 98.38 56 ASN B CA 1
ATOM 1593 C C . ASN B 1 56 ? -6.465 -28.5 -16.406 1 98.38 56 ASN B C 1
ATOM 1595 O O . ASN B 1 56 ? -6.465 -27.547 -17.188 1 98.38 56 ASN B O 1
ATOM 1599 N N . TYR B 1 57 ? -5.508 -28.734 -15.609 1 98.56 57 TYR B N 1
ATOM 1600 C CA . TYR B 1 57 ? -4.336 -27.859 -15.594 1 98.56 57 TYR B CA 1
ATOM 1601 C C . TYR B 1 57 ? -3.59 -27.922 -16.922 1 98.56 57 TYR B C 1
ATOM 1603 O O . TYR B 1 57 ? -3.201 -26.891 -17.469 1 98.56 57 TYR B O 1
ATOM 1611 N N . ARG B 1 58 ? -3.443 -29.141 -17.422 1 98.06 58 ARG B N 1
ATOM 1612 C CA . ARG B 1 58 ? -2.787 -29.312 -18.719 1 98.06 58 ARG B CA 1
ATOM 1613 C C . ARG B 1 58 ? -3.545 -28.562 -19.812 1 98.06 58 ARG B C 1
ATOM 1615 O O . ARG B 1 58 ? -2.932 -27.953 -20.688 1 98.06 58 ARG B O 1
ATOM 1622 N N . LEU B 1 59 ? -4.836 -28.641 -19.703 1 98.12 59 LEU B N 1
ATOM 1623 C CA . LEU B 1 59 ? -5.656 -27.922 -20.672 1 98.12 59 LEU B CA 1
ATOM 1624 C C . LEU B 1 59 ? -5.477 -26.422 -20.547 1 98.12 59 LEU B C 1
ATOM 1626 O O . LEU B 1 59 ? -5.395 -25.703 -21.547 1 98.12 59 LEU B O 1
ATOM 1630 N N . VAL B 1 60 ? -5.379 -25.875 -19.375 1 98.31 60 VAL B N 1
ATOM 1631 C CA . VAL B 1 60 ? -5.207 -24.453 -19.109 1 98.31 60 VAL B CA 1
ATOM 1632 C C . VAL B 1 60 ? -3.881 -23.969 -19.703 1 98.31 60 VAL B C 1
ATOM 1634 O O . VAL B 1 60 ? -3.824 -22.922 -20.344 1 98.31 60 VAL B O 1
ATOM 1637 N N . LEU B 1 61 ? -2.863 -24.781 -19.516 1 97.88 61 LEU B N 1
ATOM 1638 C CA . LEU B 1 61 ? -1.537 -24.391 -19.984 1 97.88 61 LEU B CA 1
ATOM 1639 C C . LEU B 1 61 ? -1.507 -24.328 -21.516 1 97.88 61 LEU B C 1
ATOM 1641 O O . LEU B 1 61 ? -0.683 -23.609 -22.094 1 97.88 61 LEU B O 1
ATOM 1645 N N . GLN B 1 62 ? -2.412 -25.062 -22.109 1 97.62 62 GLN B N 1
ATOM 1646 C CA . GLN B 1 62 ? -2.453 -25.094 -23.562 1 97.62 62 GLN B CA 1
ATOM 1647 C C . GLN B 1 62 ? -3.373 -24.016 -24.109 1 97.62 62 GLN B C 1
ATOM 1649 O O . GLN B 1 62 ? -3.355 -23.734 -25.312 1 97.62 62 GLN B O 1
ATOM 1654 N N . ASP B 1 63 ? -4.129 -23.406 -23.328 1 98.12 63 ASP B N 1
ATOM 1655 C CA . ASP B 1 63 ? -5.051 -22.359 -23.734 1 98.12 63 ASP B CA 1
ATOM 1656 C C . ASP B 1 63 ? -4.289 -21.094 -24.156 1 98.12 63 ASP B C 1
ATOM 1658 O O . ASP B 1 63 ? -3.484 -20.562 -23.391 1 98.12 63 ASP B O 1
ATOM 1662 N N . ALA B 1 64 ? -4.543 -20.625 -25.344 1 97.31 64 ALA B N 1
ATOM 1663 C CA . ALA B 1 64 ? -3.805 -19.5 -25.906 1 97.31 64 ALA B CA 1
ATOM 1664 C C . ALA B 1 64 ? -4.02 -18.234 -25.094 1 97.31 64 ALA B C 1
ATOM 1666 O O . ALA B 1 64 ? -3.08 -17.469 -24.875 1 97.31 64 ALA B O 1
ATOM 1667 N N . ASP B 1 65 ? -5.23 -18.016 -24.688 1 97.44 65 ASP B N 1
ATOM 1668 C CA . ASP B 1 65 ? -5.531 -16.844 -23.875 1 97.44 65 ASP B CA 1
ATOM 1669 C C . ASP B 1 65 ? -4.777 -16.875 -22.547 1 97.44 65 ASP B C 1
ATOM 1671 O O . ASP B 1 65 ? -4.27 -15.844 -22.094 1 97.44 65 ASP B O 1
ATOM 1675 N N . PHE B 1 66 ? -4.691 -18.016 -21.969 1 98.06 66 PHE B N 1
ATOM 1676 C CA . PHE B 1 66 ? -3.957 -18.141 -20.719 1 98.06 66 PHE B CA 1
ATOM 1677 C C . PHE B 1 66 ? -2.477 -17.844 -20.922 1 98.06 66 PHE B C 1
ATOM 1679 O O . PHE B 1 66 ? -1.855 -17.156 -20.125 1 98.06 66 PHE B O 1
ATOM 1686 N N . GLN B 1 67 ? -1.947 -18.391 -21.953 1 97.69 67 GLN B N 1
ATOM 1687 C CA . GLN B 1 67 ? -0.526 -18.203 -22.234 1 97.69 67 GLN B CA 1
ATOM 1688 C C . GLN B 1 67 ? -0.183 -16.734 -22.406 1 97.69 67 GLN B C 1
ATOM 1690 O O . GLN B 1 67 ? 0.825 -16.266 -21.875 1 97.69 67 GLN B O 1
ATOM 1695 N N . VAL B 1 68 ? -0.985 -16.062 -23.125 1 97.12 68 VAL B N 1
ATOM 1696 C CA . VAL B 1 68 ? -0.773 -14.633 -23.359 1 97.12 68 VAL B CA 1
ATOM 1697 C C . VAL B 1 68 ? -0.845 -13.883 -22.016 1 97.12 68 VAL B C 1
ATOM 1699 O O . VAL B 1 68 ? 0.022 -13.062 -21.719 1 97.12 68 VAL B O 1
ATOM 1702 N N . ASP B 1 69 ? -1.852 -14.18 -21.281 1 97.5 69 ASP B N 1
ATOM 1703 C CA . ASP B 1 69 ? -2.055 -13.523 -20 1 97.5 69 ASP B CA 1
ATOM 1704 C C . ASP B 1 69 ? -0.906 -13.828 -19.047 1 97.5 69 ASP B C 1
ATOM 1706 O O . ASP B 1 69 ? -0.446 -12.938 -18.312 1 97.5 69 ASP B O 1
ATOM 1710 N N . TRP B 1 70 ? -0.384 -15 -19.047 1 98.19 70 TRP B N 1
ATOM 1711 C CA . TRP B 1 70 ? 0.7 -15.438 -18.172 1 98.19 70 TRP B CA 1
ATOM 1712 C C . TRP B 1 70 ? 1.987 -14.68 -18.484 1 98.19 70 TRP B C 1
ATOM 1714 O O . TRP B 1 70 ? 2.713 -14.273 -17.578 1 98.19 70 TRP B O 1
ATOM 1724 N N . LYS B 1 71 ? 2.172 -14.477 -19.734 1 97.69 71 LYS B N 1
ATOM 1725 C CA . LYS B 1 71 ? 3.424 -13.852 -20.141 1 97.69 71 LYS B CA 1
ATOM 1726 C C . LYS B 1 71 ? 3.455 -12.375 -19.766 1 97.69 71 LYS B C 1
ATOM 1728 O O . LYS B 1 71 ? 4.527 -11.805 -19.547 1 97.69 71 LYS B O 1
ATOM 1733 N N . MET B 1 72 ? 2.328 -11.75 -19.75 1 97.44 72 MET B N 1
ATOM 1734 C CA . MET B 1 72 ? 2.232 -10.328 -19.422 1 97.44 72 MET B CA 1
ATOM 1735 C C . MET B 1 72 ? 3.252 -9.523 -20.219 1 97.44 72 MET B C 1
ATOM 1737 O O . MET B 1 72 ? 3.951 -8.672 -19.656 1 97.44 72 MET B O 1
ATOM 1741 N N . GLU B 1 73 ? 3.299 -9.781 -21.438 1 97.38 73 GLU B N 1
ATOM 1742 C CA . GLU B 1 73 ? 4.391 -9.32 -22.281 1 97.38 73 GLU B CA 1
ATOM 1743 C C . GLU B 1 73 ? 4.488 -7.793 -22.281 1 97.38 73 GLU B C 1
ATOM 1745 O O . GLU B 1 73 ? 5.57 -7.234 -22.109 1 97.38 73 GLU B O 1
ATOM 1750 N N . ARG B 1 74 ? 3.416 -7.152 -22.516 1 96.75 74 ARG B N 1
ATOM 1751 C CA . ARG B 1 74 ? 3.428 -5.699 -22.594 1 96.75 74 ARG B CA 1
ATOM 1752 C C . ARG B 1 74 ? 3.912 -5.078 -21.297 1 96.75 74 ARG B C 1
ATOM 1754 O O . ARG B 1 74 ? 4.695 -4.125 -21.312 1 96.75 74 ARG B O 1
ATOM 1761 N N . LEU B 1 75 ? 3.441 -5.578 -20.234 1 96.88 75 LEU B N 1
ATOM 1762 C CA . LEU B 1 75 ? 3.816 -5.059 -18.922 1 96.88 75 LEU B CA 1
ATOM 1763 C C . LEU B 1 75 ? 5.289 -5.32 -18.625 1 96.88 75 LEU B C 1
ATOM 1765 O O . LEU B 1 75 ? 5.988 -4.453 -18.094 1 96.88 75 LEU B O 1
ATOM 1769 N N . VAL B 1 76 ? 5.766 -6.453 -18.984 1 98 76 VAL B N 1
ATOM 1770 C CA . VAL B 1 76 ? 7.164 -6.82 -18.797 1 98 76 VAL B CA 1
ATOM 1771 C C . VAL B 1 76 ? 8.055 -5.938 -19.672 1 98 76 VAL B C 1
ATOM 1773 O O . VAL B 1 76 ? 9.109 -5.469 -19.219 1 98 76 VAL B O 1
ATOM 1776 N N . GLU B 1 77 ? 7.59 -5.746 -20.812 1 97.56 77 GLU B N 1
ATOM 1777 C CA . GLU B 1 77 ? 8.352 -4.871 -21.703 1 97.56 77 GLU B CA 1
ATOM 1778 C C . GLU B 1 77 ? 8.414 -3.447 -21.156 1 97.56 77 GLU B C 1
ATOM 1780 O O . GLU B 1 77 ? 9.469 -2.814 -21.172 1 97.56 77 GLU B O 1
ATOM 1785 N N . MET B 1 78 ? 7.348 -2.984 -20.75 1 96.75 78 MET B N 1
ATOM 1786 C CA . MET B 1 78 ? 7.297 -1.663 -20.125 1 96.75 78 MET B CA 1
ATOM 1787 C C . MET B 1 78 ? 8.25 -1.584 -18.938 1 96.75 78 MET B C 1
ATOM 1789 O O . MET B 1 78 ? 8.977 -0.6 -18.781 1 96.75 78 MET B O 1
ATOM 1793 N N . ALA B 1 79 ? 8.273 -2.578 -18.078 1 97.81 79 ALA B N 1
ATOM 1794 C CA . ALA B 1 79 ? 9.141 -2.641 -16.906 1 97.81 79 ALA B CA 1
ATOM 1795 C C . ALA B 1 79 ? 10.609 -2.652 -17.312 1 97.81 79 ALA B C 1
ATOM 1797 O O . ALA B 1 79 ? 11.422 -1.916 -16.75 1 97.81 79 ALA B O 1
ATOM 1798 N N . ARG B 1 80 ? 10.922 -3.395 -18.281 1 97.81 80 ARG B N 1
ATOM 1799 C CA . ARG B 1 80 ? 12.297 -3.49 -18.766 1 97.81 80 ARG B CA 1
ATOM 1800 C C . ARG B 1 80 ? 12.781 -2.15 -19.312 1 97.81 80 ARG B C 1
ATOM 1802 O O . ARG B 1 80 ? 13.906 -1.732 -19.031 1 97.81 80 ARG B O 1
ATOM 1809 N N . ASP B 1 81 ? 11.867 -1.523 -20.016 1 97.25 81 ASP B N 1
ATOM 1810 C CA . ASP B 1 81 ? 12.211 -0.24 -20.609 1 97.25 81 ASP B CA 1
ATOM 1811 C C . ASP B 1 81 ? 12.375 0.841 -19.547 1 97.25 81 ASP B C 1
ATOM 1813 O O . ASP B 1 81 ? 13.18 1.76 -19.703 1 97.25 81 ASP B O 1
ATOM 1817 N N . THR B 1 82 ? 11.633 0.724 -18.562 1 95.44 82 THR B N 1
ATOM 1818 C CA . THR B 1 82 ? 11.555 1.77 -17.547 1 95.44 82 THR B CA 1
ATOM 1819 C C . THR B 1 82 ? 12.664 1.604 -16.516 1 95.44 82 THR B C 1
ATOM 1821 O O . THR B 1 82 ? 13.344 2.57 -16.156 1 95.44 82 THR B O 1
ATOM 1824 N N . ILE B 1 83 ? 12.93 0.35 -16 1 96.75 83 ILE B N 1
ATOM 1825 C CA . ILE B 1 83 ? 13.82 0.211 -14.852 1 96.75 83 ILE B CA 1
ATOM 1826 C C . ILE B 1 83 ? 14.977 -0.727 -15.203 1 96.75 83 ILE B C 1
ATOM 1828 O O . ILE B 1 83 ? 15.898 -0.906 -14.414 1 96.75 83 ILE B O 1
ATOM 1832 N N . GLY B 1 84 ? 14.914 -1.383 -16.297 1 98 84 GLY B N 1
ATOM 1833 C CA . GLY B 1 84 ? 15.992 -2.25 -16.734 1 98 84 GLY B CA 1
ATOM 1834 C C . GLY B 1 84 ? 15.703 -3.723 -16.516 1 98 84 GLY B C 1
ATOM 1835 O O . GLY B 1 84 ? 14.578 -4.098 -16.188 1 98 84 GLY B O 1
ATOM 1836 N N . ASP B 1 85 ? 16.734 -4.559 -16.719 1 98.06 85 ASP B N 1
ATOM 1837 C CA . ASP B 1 85 ? 16.594 -6.008 -16.641 1 98.06 85 ASP B CA 1
ATOM 1838 C C . ASP B 1 85 ? 16.391 -6.461 -15.203 1 98.06 85 ASP B C 1
ATOM 1840 O O . ASP B 1 85 ? 16.859 -5.809 -14.266 1 98.06 85 ASP B O 1
ATOM 1844 N N . LEU B 1 86 ? 15.812 -7.582 -15.172 1 97.12 86 LEU B N 1
ATOM 1845 C CA . LEU B 1 86 ? 15.602 -8.188 -13.859 1 97.12 86 LEU B CA 1
ATOM 1846 C C . LEU B 1 86 ? 16.922 -8.711 -13.281 1 97.12 86 LEU B C 1
ATOM 1848 O O . LEU B 1 86 ? 17.688 -9.359 -13.984 1 97.12 86 LEU B O 1
ATOM 1852 N N . HIS B 1 87 ? 17.047 -8.375 -12.039 1 97.94 87 HIS B N 1
ATOM 1853 C CA . HIS B 1 87 ? 18.109 -9.062 -11.312 1 97.94 87 HIS B CA 1
ATOM 1854 C C . HIS B 1 87 ? 17.719 -10.508 -11.008 1 97.94 87 HIS B C 1
ATOM 1856 O O . HIS B 1 87 ? 16.531 -10.836 -10.953 1 97.94 87 HIS B O 1
ATOM 1862 N N . GLU B 1 88 ? 18.719 -11.359 -10.828 1 97.44 88 GLU B N 1
ATOM 1863 C CA . GLU B 1 88 ? 18.453 -12.742 -10.43 1 97.44 88 GLU B CA 1
ATOM 1864 C C . GLU B 1 88 ? 17.656 -12.797 -9.133 1 97.44 88 GLU B C 1
ATOM 1866 O O . GLU B 1 88 ? 18 -12.125 -8.156 1 97.44 88 GLU B O 1
ATOM 1871 N N . GLY B 1 89 ? 16.578 -13.516 -9.125 1 97.69 89 GLY B N 1
ATOM 1872 C CA . GLY B 1 89 ? 15.766 -13.68 -7.934 1 97.69 89 GLY B CA 1
ATOM 1873 C C . GLY B 1 89 ? 14.773 -12.562 -7.727 1 97.69 89 GLY B C 1
ATOM 1874 O O . GLY B 1 89 ? 14.078 -12.516 -6.707 1 97.69 89 GLY B O 1
ATOM 1875 N N . TYR B 1 90 ? 14.727 -11.656 -8.688 1 98.62 90 TYR B N 1
ATOM 1876 C CA . TYR B 1 90 ? 13.82 -10.516 -8.586 1 98.62 90 TYR B CA 1
ATOM 1877 C C . TYR B 1 90 ? 12.633 -10.68 -9.523 1 98.62 90 TYR B C 1
ATOM 1879 O O . TYR B 1 90 ? 12.672 -11.484 -10.461 1 98.62 90 TYR B O 1
ATOM 1887 N N . SER B 1 91 ? 11.602 -9.969 -9.266 1 98.69 91 SER B N 1
ATOM 1888 C CA . SER B 1 91 ? 10.445 -9.789 -10.141 1 98.69 91 SER B CA 1
ATOM 1889 C C . SER B 1 91 ? 10.094 -8.312 -10.305 1 98.69 91 SER B C 1
ATOM 1891 O O . SER B 1 91 ? 10.367 -7.508 -9.406 1 98.69 91 SER B O 1
ATOM 1893 N N . TYR B 1 92 ? 9.586 -8.086 -11.438 1 98.62 92 TYR B N 1
ATOM 1894 C CA . TYR B 1 92 ? 8.906 -6.797 -11.547 1 98.62 92 TYR B CA 1
ATOM 1895 C C . TYR B 1 92 ? 7.656 -6.762 -10.68 1 98.62 92 TYR B C 1
ATOM 1897 O O . TYR B 1 92 ? 7.074 -7.805 -10.375 1 98.62 92 TYR B O 1
ATOM 1905 N N . CYS B 1 93 ? 7.281 -5.535 -10.312 1 98.12 93 CYS B N 1
ATOM 1906 C CA . CYS B 1 93 ? 6.082 -5.375 -9.492 1 98.12 93 CYS B CA 1
ATOM 1907 C C . CYS B 1 93 ? 5.523 -3.963 -9.617 1 98.12 93 CYS B C 1
ATOM 1909 O O . CYS B 1 93 ? 6.168 -3.084 -10.188 1 98.12 93 CYS B O 1
ATOM 1911 N N . LEU B 1 94 ? 4.281 -3.814 -9.188 1 96.62 94 LEU B N 1
ATOM 1912 C CA . LEU B 1 94 ? 3.75 -2.473 -8.977 1 96.62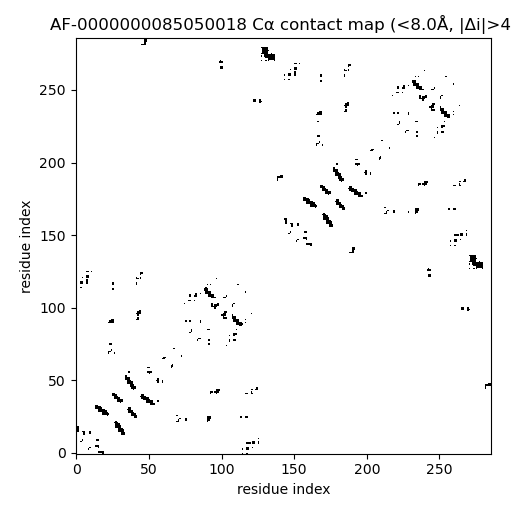 94 LEU B CA 1
ATOM 1913 C C . LEU B 1 94 ? 4.188 -1.923 -7.621 1 96.62 94 LEU B C 1
ATOM 1915 O O . LEU B 1 94 ? 4.211 -2.652 -6.629 1 96.62 94 LEU B O 1
ATOM 1919 N N . LYS B 1 95 ? 4.57 -0.676 -7.617 1 93.19 95 LYS B N 1
ATOM 1920 C CA . LYS B 1 95 ? 4.867 -0.016 -6.348 1 93.19 95 LYS B CA 1
ATOM 1921 C C . LYS B 1 95 ? 3.643 0.011 -5.441 1 93.19 95 LYS B C 1
ATOM 1923 O O . LYS B 1 95 ? 3.75 -0.231 -4.234 1 93.19 95 LYS B O 1
ATOM 1928 N N . LEU B 1 96 ? 2.578 0.365 -6.047 1 93.5 96 LEU B N 1
ATOM 1929 C CA . LEU B 1 96 ? 1.273 0.338 -5.395 1 93.5 96 LEU B CA 1
ATOM 1930 C C . LEU B 1 96 ? 0.34 -0.652 -6.082 1 93.5 96 LEU B C 1
ATOM 1932 O O . LEU B 1 96 ? 0.209 -0.639 -7.309 1 93.5 96 LEU B O 1
ATOM 1936 N N . TRP B 1 97 ? -0.254 -1.475 -5.277 1 95.19 97 TRP B N 1
ATOM 1937 C CA . TRP B 1 97 ? -1.134 -2.508 -5.816 1 95.19 97 TRP B CA 1
ATOM 1938 C C . TRP B 1 97 ? -2.418 -1.896 -6.363 1 95.19 97 TRP B C 1
ATOM 1940 O O . TRP B 1 97 ? -2.863 -0.845 -5.895 1 95.19 97 TRP B O 1
ATOM 1950 N N . THR B 1 98 ? -3.062 -2.609 -7.297 1 93.31 98 THR B N 1
ATOM 1951 C CA . THR B 1 98 ? -4.184 -2.033 -8.023 1 93.31 98 THR B CA 1
ATOM 1952 C C . THR B 1 98 ? -5.391 -1.847 -7.105 1 93.31 98 THR B C 1
ATOM 1954 O O . THR B 1 98 ? -6.125 -0.867 -7.23 1 93.31 98 THR B O 1
ATOM 1957 N N . PRO B 1 99 ? -5.652 -2.721 -6.109 1 88.81 99 PRO B N 1
ATOM 1958 C CA . PRO B 1 99 ? -6.801 -2.486 -5.23 1 88.81 99 PRO B CA 1
ATOM 1959 C C . PRO B 1 99 ? -6.621 -1.257 -4.344 1 88.81 99 PRO B C 1
ATOM 1961 O O . PRO B 1 99 ? -7.59 -0.763 -3.762 1 88.81 99 PRO B O 1
ATOM 1964 N N . LEU B 1 100 ? -5.461 -0.82 -4.266 1 88.56 100 LEU B N 1
ATOM 1965 C CA . LEU B 1 100 ? -5.172 0.345 -3.434 1 88.56 100 LEU B CA 1
ATOM 1966 C C . LEU B 1 100 ? -5.008 1.596 -4.293 1 88.56 100 LEU B C 1
ATOM 1968 O O . LEU B 1 100 ? -4.5 2.615 -3.818 1 88.56 100 LEU B O 1
ATOM 1972 N N . GLY B 1 101 ? -5.332 1.463 -5.566 1 89.69 101 GLY B N 1
ATOM 1973 C CA . GLY B 1 101 ? -5.324 2.611 -6.457 1 89.69 101 GLY B CA 1
ATOM 1974 C C . GLY B 1 101 ? -4.137 2.625 -7.402 1 89.69 101 GLY B C 1
ATOM 1975 O O . GLY B 1 101 ? -3.98 3.553 -8.195 1 89.69 101 GLY B O 1
ATOM 1976 N N . GLY B 1 102 ? -3.34 1.641 -7.238 1 92.88 102 GLY B N 1
ATOM 1977 C CA . GLY B 1 102 ? -2.234 1.537 -8.172 1 92.88 102 GLY B CA 1
ATOM 1978 C C . GLY B 1 102 ? -2.68 1.246 -9.594 1 92.88 102 GLY B C 1
ATOM 1979 O O . GLY B 1 102 ? -3.645 0.507 -9.812 1 92.88 102 GLY B O 1
ATOM 1980 N N . GLU B 1 103 ? -1.824 1.843 -10.57 1 94.31 103 GLU B N 1
ATOM 1981 C CA . GLU B 1 103 ? -2.119 1.644 -11.984 1 94.31 103 GLU B CA 1
ATOM 1982 C C . GLU B 1 103 ? -0.983 0.904 -12.688 1 94.31 103 GLU B C 1
ATOM 1984 O O . GLU B 1 103 ? 0.16 0.932 -12.227 1 94.31 103 GLU B O 1
ATOM 1989 N N . TYR B 1 104 ? -1.387 0.24 -13.773 1 95.5 104 TYR B N 1
ATOM 1990 C CA . TYR B 1 104 ? -0.381 -0.311 -14.68 1 95.5 104 TYR B CA 1
ATOM 1991 C C . TYR B 1 104 ? 0.265 0.788 -15.508 1 95.5 104 TYR B C 1
ATOM 1993 O O . TYR B 1 104 ? -0.079 0.97 -16.688 1 95.5 104 TYR B O 1
ATOM 2001 N N . ALA B 1 105 ? 1.186 1.485 -14.859 1 94.94 105 ALA B N 1
ATOM 2002 C CA . ALA B 1 105 ? 1.854 2.633 -15.469 1 94.94 105 ALA B CA 1
ATOM 2003 C C . ALA B 1 105 ? 3.338 2.656 -15.109 1 94.94 105 ALA B C 1
ATOM 2005 O O . ALA B 1 105 ? 3.748 2.09 -14.094 1 94.94 105 ALA B O 1
ATOM 2006 N N . VAL B 1 106 ? 4.086 3.4 -15.891 1 94.81 106 VAL B N 1
ATOM 2007 C CA . VAL B 1 106 ? 5.543 3.398 -15.82 1 94.81 106 VAL B CA 1
ATOM 2008 C C . VAL B 1 106 ? 5.996 3.93 -14.461 1 94.81 106 VAL B C 1
ATOM 2010 O O . VAL B 1 106 ? 6.996 3.465 -13.906 1 94.81 106 VAL B O 1
ATOM 2013 N N . ASP B 1 107 ? 5.285 4.855 -13.945 1 93.75 107 ASP B N 1
ATOM 2014 C CA . ASP B 1 107 ? 5.742 5.492 -12.711 1 93.75 107 ASP B CA 1
ATOM 2015 C C . ASP B 1 107 ? 5.387 4.645 -11.492 1 93.75 107 ASP B C 1
ATOM 2017 O O . ASP B 1 107 ? 5.82 4.938 -10.383 1 93.75 107 ASP B O 1
ATOM 2021 N N . ASN B 1 108 ? 4.672 3.551 -11.758 1 95.38 108 ASN B N 1
ATOM 2022 C CA . ASN B 1 108 ? 4.258 2.666 -10.672 1 95.38 108 ASN B CA 1
ATOM 2023 C C . ASN B 1 108 ? 4.926 1.298 -10.781 1 95.38 108 ASN B C 1
ATOM 2025 O O . ASN B 1 108 ? 4.484 0.336 -10.148 1 95.38 108 ASN B O 1
ATOM 2029 N N . ILE B 1 109 ? 6.02 1.206 -11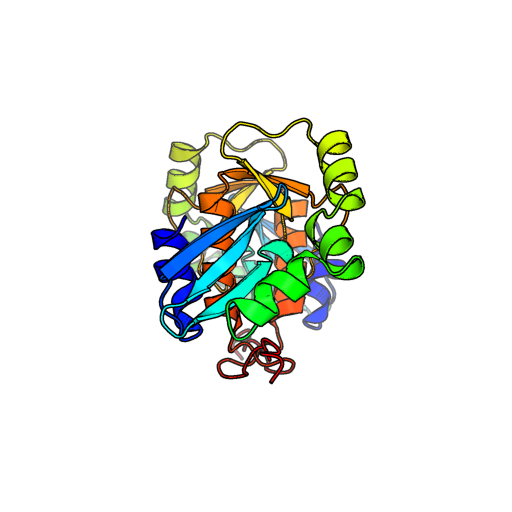.555 1 97.12 109 ILE B N 1
ATOM 2030 C CA . ILE B 1 109 ? 6.707 -0.063 -11.773 1 97.12 109 ILE B CA 1
ATOM 2031 C C . ILE B 1 109 ? 8.031 -0.07 -11.023 1 97.12 109 ILE B C 1
ATOM 2033 O O . ILE B 1 109 ? 8.734 0.942 -10.977 1 97.12 109 ILE B O 1
ATOM 2037 N N . ALA B 1 110 ? 8.352 -1.195 -10.461 1 96.44 110 ALA B N 1
ATOM 2038 C CA . ALA B 1 110 ? 9.617 -1.44 -9.773 1 96.44 110 ALA B CA 1
ATOM 2039 C C . ALA B 1 110 ? 10.031 -2.906 -9.883 1 96.44 110 ALA B C 1
ATOM 2041 O O . ALA B 1 110 ? 9.398 -3.68 -10.609 1 96.44 110 ALA B O 1
ATOM 2042 N N . GLN B 1 111 ? 11.109 -3.234 -9.383 1 98 111 GLN B N 1
ATOM 2043 C CA . GLN B 1 111 ? 11.484 -4.625 -9.156 1 98 111 GLN B CA 1
ATOM 2044 C C . GLN B 1 111 ? 11.906 -4.848 -7.707 1 98 111 GLN B C 1
ATOM 2046 O O . GLN B 1 111 ? 12.414 -3.936 -7.055 1 98 111 GLN B O 1
ATOM 2051 N N . ALA B 1 112 ? 11.75 -5.965 -7.203 1 96.88 112 ALA B N 1
ATOM 2052 C CA . ALA B 1 112 ? 12.094 -6.387 -5.852 1 96.88 112 ALA B CA 1
ATOM 2053 C C . ALA B 1 112 ? 12.32 -7.895 -5.785 1 96.88 112 ALA B C 1
ATOM 2055 O O . ALA B 1 112 ? 11.93 -8.625 -6.699 1 96.88 112 ALA B O 1
ATOM 2056 N N . PRO B 1 113 ? 13.008 -8.367 -4.734 1 97.81 113 PRO B N 1
ATOM 2057 C CA . PRO B 1 113 ? 13.117 -9.82 -4.602 1 97.81 113 PRO B CA 1
ATOM 2058 C C . PRO B 1 113 ? 11.766 -10.523 -4.668 1 97.81 113 PRO B C 1
ATOM 2060 O O . PRO B 1 113 ? 10.828 -10.125 -3.979 1 97.81 113 PRO B O 1
ATOM 2063 N N . THR B 1 114 ? 11.727 -11.531 -5.473 1 98.5 114 THR B N 1
ATOM 2064 C CA . THR B 1 114 ? 10.469 -12.203 -5.773 1 98.5 114 THR B CA 1
ATOM 2065 C C . THR B 1 114 ? 9.773 -12.641 -4.488 1 98.5 114 THR B C 1
ATOM 2067 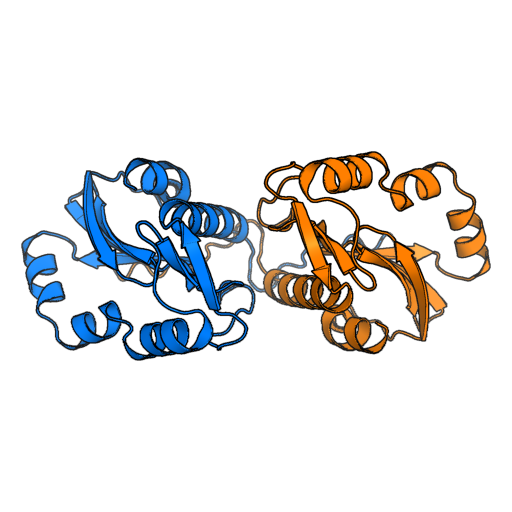O O . THR B 1 114 ? 8.555 -12.484 -4.359 1 98.5 114 THR B O 1
ATOM 2070 N N . ASP B 1 115 ? 10.531 -13.109 -3.539 1 98 115 ASP B N 1
ATOM 2071 C CA . ASP B 1 115 ? 9.961 -13.555 -2.27 1 98 115 ASP B CA 1
ATOM 2072 C C . ASP B 1 115 ? 9.297 -12.398 -1.527 1 98 115 ASP B C 1
ATOM 2074 O O . ASP B 1 115 ? 8.25 -12.57 -0.906 1 98 115 ASP B O 1
ATOM 2078 N N . GLN B 1 116 ? 9.945 -11.266 -1.606 1 96.44 116 GLN B N 1
ATOM 2079 C CA . GLN B 1 116 ? 9.391 -10.094 -0.939 1 96.44 116 GLN B CA 1
ATOM 2080 C C . GLN B 1 116 ? 8.125 -9.609 -1.641 1 96.44 116 GLN B C 1
ATOM 2082 O O . GLN B 1 116 ? 7.172 -9.18 -0.986 1 96.44 116 GLN B O 1
ATOM 2087 N N . VAL B 1 117 ? 8.125 -9.602 -2.971 1 97.81 117 VAL B N 1
ATOM 2088 C CA . VAL B 1 117 ? 6.945 -9.25 -3.754 1 97.81 117 VAL B CA 1
ATOM 2089 C C . VAL B 1 117 ? 5.77 -10.141 -3.348 1 97.81 117 VAL B C 1
ATOM 2091 O O . VAL B 1 117 ? 4.676 -9.641 -3.08 1 97.81 117 VAL B O 1
ATOM 2094 N N . MET B 1 118 ? 6.012 -11.414 -3.199 1 98.44 118 MET B N 1
ATOM 2095 C CA . MET B 1 118 ? 4.992 -12.398 -2.84 1 98.44 118 MET B CA 1
ATOM 2096 C C . MET B 1 118 ? 4.523 -12.188 -1.403 1 98.44 118 MET B C 1
ATOM 2098 O O . MET B 1 118 ? 3.32 -12.164 -1.137 1 98.44 118 MET B O 1
ATOM 2102 N N . ALA B 1 119 ? 5.453 -11.977 -0.562 1 97.5 119 ALA B N 1
ATOM 2103 C CA . ALA B 1 119 ? 5.137 -11.844 0.858 1 97.5 119 ALA B CA 1
ATOM 2104 C C . ALA B 1 119 ? 4.336 -10.578 1.129 1 97.5 119 ALA B C 1
ATOM 2106 O O . ALA B 1 119 ? 3.316 -10.609 1.824 1 97.5 119 ALA B O 1
ATOM 2107 N N . SER B 1 120 ? 4.781 -9.469 0.583 1 96.31 120 SER B N 1
ATOM 2108 C CA . SER B 1 120 ? 4.121 -8.195 0.841 1 96.31 120 SER B CA 1
ATOM 2109 C C . SER B 1 120 ? 2.701 -8.18 0.288 1 96.31 120 SER B C 1
ATOM 2111 O O . SER B 1 120 ? 1.782 -7.68 0.935 1 96.31 120 SER B O 1
ATOM 2113 N N . ALA B 1 121 ? 2.584 -8.688 -0.852 1 97.06 121 ALA B N 1
ATOM 2114 C CA . ALA B 1 121 ? 1.253 -8.734 -1.45 1 97.06 121 ALA B CA 1
ATOM 2115 C C . ALA B 1 121 ? 0.301 -9.578 -0.604 1 97.06 121 ALA B C 1
ATOM 2117 O O . ALA B 1 121 ? -0.836 -9.172 -0.351 1 97.06 121 ALA B O 1
ATOM 2118 N N . GLY B 1 122 ? 0.773 -10.773 -0.198 1 96.94 122 GLY B N 1
ATOM 2119 C CA . GLY B 1 122 ? -0.058 -11.609 0.652 1 96.94 122 GLY B CA 1
ATOM 2120 C C . GLY B 1 122 ? -0.415 -10.953 1.973 1 96.94 122 GLY B C 1
ATOM 2121 O O . GLY B 1 122 ? -1.548 -11.07 2.443 1 96.94 122 GLY B O 1
ATOM 2122 N N . HIS B 1 123 ? 0.548 -10.289 2.527 1 94.88 123 HIS B N 1
ATOM 2123 C CA . HIS B 1 123 ? 0.344 -9.57 3.781 1 94.88 123 HIS B CA 1
ATOM 2124 C C . HIS B 1 123 ? -0.733 -8.5 3.633 1 94.88 123 HIS B C 1
ATOM 2126 O O . HIS B 1 123 ? -1.659 -8.43 4.445 1 94.88 123 HIS B O 1
ATOM 2132 N N . VAL B 1 124 ? -0.668 -7.719 2.619 1 93.06 124 VAL B N 1
ATOM 2133 C CA . VAL B 1 124 ? -1.613 -6.629 2.393 1 93.06 124 VAL B CA 1
ATOM 2134 C C . VAL B 1 124 ? -2.988 -7.203 2.053 1 93.06 124 VAL B C 1
ATOM 2136 O O . VAL B 1 124 ? -4.008 -6.727 2.559 1 93.06 124 VAL B O 1
ATOM 2139 N N . ALA B 1 125 ? -2.961 -8.164 1.208 1 92.12 125 ALA B N 1
ATOM 2140 C CA . ALA B 1 125 ? -4.227 -8.805 0.869 1 92.12 125 ALA B CA 1
ATOM 2141 C C . ALA B 1 125 ? -4.973 -9.242 2.127 1 92.12 125 ALA B C 1
ATOM 2143 O O . ALA B 1 125 ? -6.188 -9.055 2.234 1 92.12 125 ALA B O 1
ATOM 2144 N N . PHE B 1 126 ? -4.277 -9.844 3.072 1 91.44 126 PHE B N 1
ATOM 2145 C CA . PHE B 1 126 ? -4.863 -10.281 4.336 1 91.44 126 PHE B CA 1
ATOM 2146 C C . PHE B 1 126 ? -5.465 -9.102 5.09 1 91.44 126 PHE B C 1
ATOM 2148 O O . PHE B 1 126 ? -6.559 -9.203 5.648 1 91.44 126 PHE B O 1
ATOM 2155 N N . HIS B 1 127 ? -4.785 -8.023 5.059 1 86.75 127 HIS B N 1
ATOM 2156 C CA . HIS B 1 127 ? -5.184 -6.883 5.883 1 86.75 127 HIS B CA 1
ATOM 2157 C C . HIS B 1 127 ? -6.348 -6.125 5.25 1 86.75 127 HIS B C 1
ATOM 2159 O O . HIS B 1 127 ? -7.113 -5.461 5.953 1 86.75 127 HIS B O 1
ATOM 2165 N N . ILE B 1 128 ? -6.512 -6.266 3.979 1 82.44 128 ILE B N 1
ATOM 2166 C CA . ILE B 1 128 ? -7.586 -5.488 3.365 1 82.44 128 ILE B CA 1
ATOM 2167 C C . ILE B 1 128 ? -8.758 -6.41 3.021 1 82.44 128 ILE B C 1
ATOM 2169 O O . ILE B 1 128 ? -9.727 -5.977 2.4 1 82.44 128 ILE B O 1
ATOM 2173 N N . LYS B 1 129 ? -8.625 -7.613 3.344 1 78.44 129 LYS B N 1
ATOM 2174 C CA . LYS B 1 129 ? -9.602 -8.617 2.934 1 78.44 129 LYS B CA 1
ATOM 2175 C C . LYS B 1 129 ? -10.992 -8.281 3.459 1 78.44 129 LYS B C 1
ATOM 2177 O O . LYS B 1 129 ? -12 -8.617 2.832 1 78.44 129 LYS B O 1
ATOM 2182 N N . ASP B 1 130 ? -11.047 -7.797 4.715 1 67.25 130 ASP B N 1
ATOM 2183 C CA . ASP B 1 130 ? -12.336 -7.492 5.336 1 67.25 130 ASP B CA 1
ATOM 2184 C C . ASP B 1 130 ? -12.719 -6.031 5.121 1 67.25 130 ASP B C 1
ATOM 2186 O O . ASP B 1 130 ? -13.656 -5.527 5.75 1 67.25 130 ASP B O 1
ATOM 2190 N N . VAL B 1 131 ? -11.961 -5.254 4.559 1 52.19 131 VAL B N 1
ATOM 2191 C CA . VAL B 1 131 ? -12.273 -3.84 4.363 1 52.19 131 VAL B CA 1
ATOM 2192 C C . VAL B 1 131 ? -13.508 -3.697 3.477 1 52.19 131 VAL B C 1
ATOM 2194 O O . VAL B 1 131 ? -13.492 -4.113 2.314 1 52.19 131 VAL B O 1
ATOM 2197 N N . PRO B 1 132 ? -14.797 -3.66 3.998 1 43.47 132 PRO B N 1
ATOM 2198 C CA . PRO B 1 132 ? -15.992 -3.439 3.178 1 43.47 132 PRO B CA 1
ATOM 2199 C C . PRO B 1 132 ? -15.836 -2.264 2.217 1 43.47 132 PRO B C 1
ATOM 2201 O O . PRO B 1 132 ? -15.016 -1.372 2.451 1 43.47 132 PRO B O 1
ATOM 2204 N N . ASN B 1 133 ? -16.406 -2.457 0.781 1 39.78 133 ASN B N 1
ATOM 2205 C CA . ASN B 1 133 ? -16.484 -1.213 0.023 1 39.78 133 ASN B CA 1
ATOM 2206 C C . ASN B 1 133 ? -16.734 -0.016 0.938 1 39.78 133 ASN B C 1
ATOM 2208 O O . ASN B 1 133 ? -16.094 1.022 0.795 1 39.78 133 ASN B O 1
ATOM 2212 N N . GLY B 1 134 ? -18 0.266 1.29 1 33.78 134 GLY B N 1
ATOM 2213 C CA . GLY B 1 134 ? -18.578 1.474 1.854 1 33.78 134 GLY B CA 1
ATOM 2214 C C . GLY B 1 134 ? -18.125 1.751 3.273 1 33.78 134 GLY B C 1
ATOM 2215 O O . GLY B 1 134 ? -18.688 2.609 3.957 1 33.78 134 GLY B O 1
ATOM 2216 N N . GLY B 1 135 ? -17.547 0.791 3.977 1 33.94 135 GLY B N 1
ATOM 2217 C CA . GLY B 1 135 ? -17.484 1.104 5.395 1 33.94 135 GLY B CA 1
ATOM 2218 C C . GLY B 1 135 ? -16.453 2.156 5.734 1 33.94 135 GLY B C 1
ATOM 2219 O O . GLY B 1 135 ? -15.516 2.381 4.961 1 33.94 135 GLY B O 1
ATOM 2220 N N . GLN B 1 136 ? -16.953 3.223 6.43 1 32.72 136 GLN B N 1
ATOM 2221 C CA . GLN B 1 136 ? -16.281 4.434 6.891 1 32.72 136 GLN B CA 1
ATOM 2222 C C . GLN B 1 136 ? -15.031 4.098 7.703 1 32.72 136 GLN B C 1
ATOM 2224 O O . GLN B 1 136 ? -15.094 3.303 8.641 1 32.72 136 GLN B O 1
ATOM 2229 N N . ILE B 1 137 ? -13.922 3.748 7.152 1 36.97 137 ILE B N 1
ATOM 2230 C CA . ILE B 1 137 ? -12.758 3.943 8.008 1 36.97 137 ILE B CA 1
ATOM 2231 C C . ILE B 1 137 ? -13.062 5.023 9.047 1 36.97 137 ILE B C 1
ATOM 2233 O O . ILE B 1 137 ? -13.438 6.145 8.695 1 36.97 137 ILE B O 1
ATOM 2237 N N . GLN B 1 138 ? -13.656 4.676 10.25 1 34.06 138 GLN B N 1
ATOM 2238 C CA . GLN B 1 138 ? -13.891 5.645 11.312 1 34.06 138 GLN B CA 1
ATOM 2239 C C . GLN B 1 138 ? -12.68 6.555 11.5 1 34.06 138 GLN B C 1
ATOM 2241 O O . GLN B 1 138 ? -11.648 6.125 12.023 1 34.06 138 GLN B O 1
ATOM 2246 N N . LEU B 1 139 ? -12.289 7.309 10.469 1 32.28 139 LEU B N 1
ATOM 2247 C CA . LEU B 1 139 ? -11.469 8.453 10.867 1 32.28 139 LEU B CA 1
ATOM 2248 C C . LEU B 1 139 ? -12.055 9.148 12.086 1 32.28 139 LEU B C 1
ATOM 2250 O O . LEU B 1 139 ? -13.234 9.508 12.094 1 32.28 139 LEU B O 1
ATOM 2254 N N . LYS B 1 140 ? -11.711 8.688 13.336 1 32.84 140 LYS B N 1
ATOM 2255 C CA . LYS B 1 140 ? -12.164 9.328 14.562 1 32.84 140 LYS B CA 1
ATOM 2256 C C . LYS B 1 140 ? -12.102 10.844 14.445 1 32.84 140 LYS B C 1
ATOM 2258 O O . LYS B 1 140 ? -11.023 11.414 14.297 1 32.84 140 LYS B O 1
ATOM 2263 N N . VAL B 1 141 ? -12.992 11.656 13.867 1 25.27 141 VAL B N 1
ATOM 2264 C CA . VAL B 1 141 ? -13.133 13.07 14.188 1 25.27 141 VAL B CA 1
ATOM 2265 C C . VAL B 1 141 ? -13.594 13.227 15.641 1 25.27 141 VAL B C 1
ATOM 2267 O O . VAL B 1 141 ? -14.648 12.719 16.016 1 25.27 141 VAL B O 1
ATOM 2270 N N . VAL B 1 142 ? -12.656 13.273 16.656 1 21.17 142 VAL B N 1
ATOM 2271 C CA . VAL B 1 142 ? -13.07 13.633 18.016 1 21.17 142 VAL B CA 1
ATOM 2272 C C . VAL B 1 142 ? -14.047 14.805 17.969 1 21.17 142 VAL B C 1
ATOM 2274 O O . VAL B 1 142 ? -13.75 15.836 17.359 1 21.17 142 VAL B O 1
ATOM 2277 N N . ASP B 1 143 ? -15.289 14.461 18 1 22.2 143 ASP B N 1
ATOM 2278 C CA . ASP B 1 143 ? -16.203 15.5 18.438 1 22.2 143 ASP B CA 1
ATOM 2279 C C . ASP B 1 143 ? -15.711 16.156 19.734 1 22.2 143 ASP B C 1
ATOM 2281 O O . ASP B 1 143 ? -15.211 15.484 20.625 1 22.2 143 ASP B O 1
#

Nearest PDB structures (foldseek):
  8fzz-assembly2_D  TM=6.993E-01  e=3.044E-04  Phocaeicola vulgatus
  6itw-assembly1_A  TM=6.557E-01  e=9.480E-04  Agrobacterium fabrum str. C58
  8g0k-assembly2_D  TM=7.241E-01  e=2.000E-02  Bacteroides
  5l8e-assembly2_B  TM=6.630E-01  e=6.811E-01  Homo sapiens
  7q40-assembly1_A  TM=5.749E-01  e=7.230E-01  Homo sapiens